Protein AF-A0A7J2LUV1-F1 (afdb_monomer)

Foldseek 3Di:
DAEEEEDDLLRLLVVLLCVVVPYHYAQHDPVNCVLPVPDPPPHVPVDDGQWYWYADPLNQGIKIDHNPVCVVVVVVSLVVQAVPKQKAKDDDPDPPDDDDDDDDDDDPVVVVVVVVPPVGIMMDIGHPDRNQQSSQVSSCVRANAARCLSVQCSVDDPSVVLRVVLSVCVVVPDDRVVSNVVSVVVVVVVDDDQQDKDWDWDADSNGDIDTPGIWGFHDQDPVVRDTDTKDFDQDFDADPPPRHTDDHGDID

Nearest PDB structures (foldseek):
  8wo8-assembly1_A-3  TM=7.458E-01  e=3.391E-17  Pyrococcus furiosus DSM 3638
  8rza-assembly1_A-2  TM=7.474E-01  e=6.221E-17  Pyrococcus furiosus
  8rzf-assembly1_A  TM=6.662E-01  e=8.078E-12  Sulfolobus acidocaldarius
  4v5z-assembly1_Ab  TM=4.655E-01  e=2.222E+00  Canis lupus familiaris

Structure (mmCIF, N/CA/C/O backbone):
data_AF-A0A7J2LUV1-F1
#
_entry.id   AF-A0A7J2LUV1-F1
#
loop_
_atom_site.group_PDB
_atom_site.id
_atom_site.type_symbol
_atom_site.label_atom_id
_atom_site.label_alt_id
_atom_site.label_comp_id
_atom_site.label_asym_id
_atom_site.label_entity_id
_atom_site.label_seq_id
_atom_site.pdbx_PDB_ins_code
_atom_site.Cartn_x
_atom_site.Cartn_y
_atom_site.Cartn_z
_atom_site.occupancy
_atom_site.B_iso_or_equiv
_atom_site.auth_seq_id
_atom_site.auth_comp_id
_atom_site.auth_asym_id
_atom_site.auth_atom_id
_atom_site.pdbx_PDB_model_num
ATOM 1 N N . MET A 1 1 ? -10.446 -14.368 20.030 1.00 81.75 1 MET A N 1
ATOM 2 C CA . MET A 1 1 ? -10.505 -13.165 19.174 1.00 81.75 1 MET A CA 1
ATOM 3 C C . MET A 1 1 ? -9.088 -12.912 18.704 1.00 81.75 1 MET A C 1
ATOM 5 O O . MET A 1 1 ? -8.199 -13.061 19.529 1.00 81.75 1 MET A O 1
ATOM 9 N N . VAL A 1 2 ? -8.861 -12.649 17.417 1.00 93.88 2 VAL A N 1
ATOM 10 C CA . VAL A 1 2 ? -7.494 -12.437 16.915 1.00 93.88 2 VAL A CA 1
ATOM 11 C C . VAL A 1 2 ? -7.084 -11.005 17.227 1.00 93.88 2 VAL A C 1
ATOM 13 O O . VAL A 1 2 ? -7.787 -10.072 16.832 1.00 93.88 2 VAL A O 1
ATOM 16 N N . SER A 1 3 ? -5.972 -10.832 17.936 1.00 95.06 3 SER A N 1
ATOM 17 C CA . SER A 1 3 ? -5.436 -9.522 18.285 1.00 95.06 3 SER A CA 1
ATOM 18 C C . SER A 1 3 ? -4.254 -9.149 17.388 1.00 95.06 3 SER A C 1
ATOM 20 O O . SER A 1 3 ? -3.358 -9.954 17.121 1.00 95.06 3 SER A O 1
ATOM 22 N N . VAL A 1 4 ? -4.265 -7.921 16.874 1.00 96.19 4 VAL A N 1
ATOM 23 C CA . VAL A 1 4 ? -3.294 -7.435 15.887 1.00 96.19 4 VAL A CA 1
ATOM 24 C C . VAL A 1 4 ? -2.705 -6.099 16.314 1.00 96.19 4 VAL A C 1
ATOM 26 O O . VAL A 1 4 ? -3.420 -5.177 16.707 1.00 96.19 4 VAL A O 1
ATOM 29 N N . ARG A 1 5 ? -1.390 -5.953 16.154 1.00 95.69 5 ARG A N 1
ATOM 30 C CA . ARG A 1 5 ? -0.715 -4.652 16.161 1.00 95.69 5 ARG A CA 1
ATOM 31 C C . ARG A 1 5 ? -0.318 -4.282 14.747 1.00 95.69 5 ARG A C 1
ATOM 33 O O . ARG A 1 5 ? 0.388 -5.032 14.081 1.00 95.69 5 ARG A O 1
ATOM 40 N N . ILE A 1 6 ? -0.700 -3.084 14.316 1.00 97.19 6 ILE A N 1
ATOM 41 C CA . ILE A 1 6 ? -0.471 -2.619 12.946 1.00 97.19 6 ILE A CA 1
ATOM 42 C C . ILE A 1 6 ? 0.395 -1.360 12.956 1.00 97.19 6 ILE A C 1
ATOM 44 O O . ILE A 1 6 ? 0.165 -0.423 13.732 1.00 97.19 6 ILE A O 1
ATOM 48 N N . ARG A 1 7 ? 1.397 -1.321 12.078 1.00 95.94 7 ARG A N 1
ATOM 49 C CA . ARG A 1 7 ? 2.242 -0.156 11.796 1.00 95.94 7 ARG A CA 1
ATOM 50 C C . ARG A 1 7 ? 2.468 -0.024 10.293 1.00 95.94 7 ARG A C 1
ATOM 52 O O . ARG A 1 7 ? 2.295 -0.982 9.550 1.00 95.94 7 ARG A O 1
ATOM 59 N N . GLY A 1 8 ? 2.863 1.172 9.865 1.00 95.75 8 GLY A N 1
ATOM 60 C CA . GLY A 1 8 ? 3.207 1.444 8.472 1.00 95.75 8 GLY A CA 1
ATOM 61 C C . GLY A 1 8 ? 2.146 2.210 7.687 1.00 95.75 8 GLY A C 1
ATOM 62 O O . GLY A 1 8 ? 1.134 2.665 8.236 1.00 95.75 8 GLY A O 1
ATOM 63 N N . ILE A 1 9 ? 2.405 2.387 6.395 1.00 97.12 9 ILE A N 1
ATOM 64 C CA . ILE A 1 9 ? 1.621 3.240 5.495 1.00 97.12 9 ILE A CA 1
ATOM 65 C C . ILE A 1 9 ? 0.206 2.699 5.271 1.00 97.12 9 ILE A C 1
ATOM 67 O O . ILE A 1 9 ? -0.720 3.486 5.117 1.00 97.12 9 ILE A O 1
ATOM 71 N N . TYR A 1 10 ? 0.022 1.378 5.351 1.00 98.19 10 TYR A N 1
ATOM 72 C CA . TYR A 1 10 ? -1.278 0.719 5.173 1.00 98.19 10 TYR A CA 1
ATOM 73 C C . TYR A 1 10 ? -2.129 0.671 6.453 1.00 98.19 10 TYR A C 1
ATOM 75 O O . TYR A 1 10 ? -3.264 0.191 6.438 1.00 98.19 10 TYR A O 1
ATOM 83 N N . SER A 1 11 ? -1.600 1.167 7.579 1.00 98.00 11 SER A N 1
ATOM 84 C CA . SER A 1 11 ? -2.170 0.949 8.915 1.00 98.00 11 SER A CA 1
ATOM 85 C C . SER A 1 11 ? -3.622 1.387 9.067 1.00 98.00 11 SER A C 1
ATOM 87 O O . SER A 1 11 ? -4.407 0.677 9.684 1.00 98.00 11 SER A O 1
ATOM 89 N N . THR A 1 12 ? -4.013 2.524 8.494 1.00 98.31 12 THR A N 1
ATOM 90 C CA . THR A 1 12 ? -5.382 3.050 8.642 1.00 98.31 12 THR A CA 1
ATOM 91 C C . THR A 1 12 ? -6.410 2.195 7.912 1.00 98.31 12 THR A C 1
ATOM 93 O O . THR A 1 12 ? -7.421 1.829 8.504 1.00 98.31 12 THR A O 1
ATOM 96 N N . ALA A 1 13 ? -6.131 1.817 6.662 1.00 98.50 13 ALA A N 1
ATOM 97 C CA . ALA A 1 13 ? -7.014 0.945 5.893 1.00 98.50 13 ALA A CA 1
ATOM 98 C C . ALA A 1 13 ? -7.122 -0.446 6.535 1.00 98.50 13 ALA A C 1
ATOM 100 O O . ALA A 1 13 ? -8.222 -0.965 6.708 1.00 98.50 13 ALA A O 1
ATOM 101 N N . LEU A 1 14 ? -5.991 -1.022 6.956 1.00 98.56 14 LEU A N 1
ATOM 102 C CA . LEU A 1 14 ? -5.964 -2.336 7.602 1.00 98.56 14 LEU A CA 1
ATOM 103 C C . LEU A 1 14 ? -6.660 -2.330 8.966 1.00 98.56 14 LEU A C 1
ATOM 105 O O . LEU A 1 14 ? -7.376 -3.275 9.276 1.00 98.56 14 LEU A O 1
ATOM 109 N N . THR A 1 15 ? -6.519 -1.256 9.750 1.00 98.50 15 THR A N 1
ATOM 110 C CA . THR A 1 15 ? -7.245 -1.108 11.022 1.00 98.50 15 THR A CA 1
ATOM 111 C C . THR A 1 15 ? -8.752 -1.150 10.787 1.00 98.50 15 THR A C 1
ATOM 113 O O . THR A 1 15 ? -9.447 -1.909 11.456 1.00 98.50 15 THR A O 1
ATOM 116 N N . LYS A 1 16 ? -9.253 -0.400 9.794 1.00 98.56 16 LYS A N 1
ATOM 117 C CA . LYS A 1 16 ? -10.677 -0.408 9.432 1.00 98.56 16 LYS A CA 1
ATOM 118 C C . LYS A 1 16 ? -11.151 -1.805 9.035 1.00 98.56 16 LYS A C 1
ATOM 120 O O . LYS A 1 16 ? -12.147 -2.278 9.569 1.00 98.56 16 LYS A O 1
ATOM 125 N N . ILE A 1 17 ? -10.408 -2.477 8.153 1.00 98.38 17 ILE A N 1
ATOM 126 C CA . ILE A 1 17 ? -10.721 -3.842 7.706 1.00 98.38 17 ILE A CA 1
ATOM 127 C C . ILE A 1 17 ? -10.807 -4.807 8.889 1.00 98.38 17 ILE A C 1
ATOM 129 O O . ILE A 1 17 ? -11.754 -5.581 8.983 1.00 98.38 17 ILE A O 1
ATOM 133 N N . PHE A 1 18 ? -9.813 -4.792 9.775 1.00 98.00 18 PHE A N 1
ATOM 134 C CA . PHE A 1 18 ? -9.734 -5.757 10.865 1.00 98.00 18 PHE A CA 1
ATOM 135 C C . PHE A 1 18 ? -10.787 -5.494 11.948 1.00 98.00 18 PHE A C 1
ATOM 137 O O . PHE A 1 18 ? -11.414 -6.450 12.406 1.00 98.00 18 PHE A O 1
ATOM 144 N N . LEU A 1 19 ? -11.080 -4.230 12.274 1.00 97.19 19 LEU A N 1
ATOM 145 C CA . LEU A 1 19 ? -12.197 -3.879 13.160 1.00 97.19 19 LEU A CA 1
ATOM 146 C C . LEU A 1 19 ? -13.542 -4.374 12.609 1.00 97.19 19 LEU A C 1
ATOM 148 O O . LEU A 1 19 ? -14.296 -5.022 13.331 1.00 97.19 19 LEU A O 1
ATOM 152 N N . ASP A 1 20 ? -13.806 -4.167 11.315 1.00 97.06 20 ASP A N 1
ATOM 153 C CA . ASP A 1 20 ? -15.046 -4.619 10.661 1.00 97.06 20 ASP A CA 1
ATOM 154 C C . ASP A 1 20 ? -15.201 -6.148 10.643 1.00 97.06 20 ASP A C 1
ATOM 156 O O . ASP A 1 20 ? -16.293 -6.672 10.420 1.00 97.06 20 ASP A O 1
ATOM 160 N N . ARG A 1 21 ? -14.104 -6.880 10.864 1.00 96.69 21 ARG A N 1
ATOM 161 C CA . ARG A 1 21 ? -14.069 -8.346 10.937 1.00 96.69 21 ARG A CA 1
ATOM 162 C C . ARG A 1 21 ? -13.901 -8.870 12.366 1.00 96.69 21 ARG A C 1
ATOM 164 O O . ARG A 1 21 ? -13.680 -10.065 12.537 1.00 96.69 21 ARG A O 1
ATOM 171 N N . GLY A 1 22 ? -14.025 -8.006 13.376 1.00 95.56 22 GLY A N 1
ATOM 172 C CA . GLY A 1 22 ? -14.022 -8.389 14.791 1.00 95.56 22 GLY A CA 1
ATOM 173 C C . GLY A 1 22 ? -12.645 -8.728 15.367 1.00 95.56 22 GLY A C 1
ATOM 174 O O . GLY A 1 22 ? -12.564 -9.482 16.336 1.00 95.56 22 GLY A O 1
ATOM 175 N N . PHE A 1 23 ? -11.566 -8.217 14.774 1.00 96.50 23 PHE A N 1
ATOM 176 C CA . PHE A 1 23 ? -10.225 -8.316 15.349 1.00 96.50 23 PHE A CA 1
ATOM 177 C C . PHE A 1 23 ? -10.049 -7.264 16.446 1.00 96.50 23 PHE A C 1
ATOM 179 O O . PHE A 1 23 ? -10.577 -6.155 16.355 1.00 96.50 23 PHE A O 1
ATOM 186 N N . GLU A 1 24 ? -9.240 -7.591 17.449 1.00 95.50 24 GLU A N 1
ATOM 187 C CA . GLU A 1 24 ? -8.844 -6.641 18.485 1.00 95.50 24 GLU A CA 1
ATOM 188 C C . GLU A 1 24 ? -7.589 -5.877 18.045 1.00 95.50 24 GLU A C 1
ATOM 190 O O . GLU A 1 24 ? -6.585 -6.478 17.658 1.00 95.50 24 GLU A O 1
ATOM 195 N N . ILE A 1 25 ? -7.624 -4.545 18.109 1.00 95.00 25 ILE A N 1
ATOM 196 C CA . ILE A 1 25 ? -6.469 -3.706 17.778 1.00 95.00 25 ILE A CA 1
ATOM 197 C C . ILE A 1 25 ? -5.679 -3.422 19.052 1.00 95.00 25 ILE A C 1
ATOM 199 O O . ILE A 1 25 ? -6.134 -2.694 19.932 1.00 95.00 25 ILE A O 1
ATOM 203 N N . ILE A 1 26 ? -4.469 -3.969 19.129 1.00 92.69 26 ILE A N 1
ATOM 204 C CA . ILE A 1 26 ? -3.572 -3.822 20.275 1.00 92.69 26 ILE A CA 1
ATOM 205 C C . ILE A 1 26 ? -2.500 -2.782 19.969 1.00 92.69 26 ILE A C 1
ATOM 207 O O . ILE A 1 26 ? -1.950 -2.716 18.864 1.00 92.69 26 ILE A O 1
ATOM 211 N N . GLN A 1 27 ? -2.190 -1.963 20.977 1.00 91.06 27 GLN A N 1
ATOM 212 C CA . GLN A 1 27 ? -1.175 -0.911 20.901 1.00 91.06 27 GLN A CA 1
ATOM 213 C C . GLN A 1 27 ? -1.357 -0.004 19.655 1.00 91.06 27 GLN A C 1
ATOM 215 O O . GLN A 1 27 ? -0.403 0.177 18.881 1.00 91.06 27 GLN A O 1
ATOM 220 N N . PRO A 1 28 ? -2.559 0.558 19.392 1.00 93.56 28 PRO A N 1
ATOM 221 C CA . PRO A 1 28 ? -2.758 1.490 18.279 1.00 93.56 28 PRO A CA 1
ATOM 222 C C . PRO A 1 28 ? -1.820 2.701 18.409 1.00 93.56 28 PRO A C 1
ATOM 224 O O . PRO A 1 28 ? -1.498 3.136 19.511 1.00 93.56 28 PRO A O 1
ATOM 227 N N . SER A 1 29 ? -1.333 3.240 17.286 1.00 93.06 29 SER A N 1
ATOM 228 C CA . SER A 1 29 ? -0.591 4.509 17.323 1.00 93.06 29 SER A CA 1
ATOM 229 C C . SER A 1 29 ? -1.535 5.662 17.663 1.00 93.06 29 SER A C 1
ATOM 231 O O . SER A 1 29 ? -2.738 5.545 17.463 1.00 93.06 29 SER A O 1
ATOM 233 N N . GLU A 1 30 ? -1.003 6.794 18.122 1.00 92.25 30 GLU A N 1
ATOM 234 C CA . GLU A 1 30 ? -1.784 8.009 18.403 1.00 92.25 30 GLU A CA 1
ATOM 235 C C . GLU A 1 30 ? -2.717 8.396 17.247 1.00 92.25 30 GLU A C 1
ATOM 237 O O . GLU A 1 30 ? -3.924 8.478 17.435 1.00 92.25 30 GLU A O 1
ATOM 242 N N . ILE A 1 31 ? -2.189 8.444 16.022 1.00 93.50 31 ILE A N 1
ATOM 243 C CA . ILE A 1 31 ? -2.973 8.720 14.809 1.00 93.50 31 ILE A CA 1
ATOM 244 C C . ILE A 1 31 ? -4.133 7.725 14.625 1.00 93.50 31 ILE A C 1
ATOM 246 O O . ILE A 1 31 ? -5.212 8.093 14.166 1.00 93.50 31 ILE A O 1
ATOM 250 N N . ILE A 1 32 ? -3.920 6.442 14.934 1.00 95.69 32 ILE A N 1
ATOM 251 C CA . ILE A 1 32 ? -4.974 5.424 14.835 1.00 95.69 32 ILE A CA 1
ATOM 252 C C . ILE A 1 32 ? -5.983 5.580 15.979 1.00 95.69 32 ILE A C 1
ATOM 254 O O . ILE A 1 32 ? -7.176 5.411 15.746 1.00 95.69 32 ILE A O 1
ATOM 258 N N . ARG A 1 33 ? -5.541 5.956 17.183 1.00 93.56 33 ARG A N 1
ATOM 259 C CA . ARG A 1 33 ? -6.433 6.260 18.312 1.00 93.56 33 ARG A CA 1
ATOM 260 C C . ARG A 1 33 ? -7.389 7.393 17.985 1.00 93.56 33 ARG A C 1
ATOM 262 O O . ARG A 1 33 ? -8.595 7.191 18.072 1.00 93.56 33 ARG A O 1
ATOM 269 N N . GLU A 1 34 ? -6.858 8.510 17.502 1.00 93.00 34 GLU A N 1
ATOM 270 C CA . GLU A 1 34 ? -7.648 9.670 17.080 1.00 93.00 34 GLU A CA 1
ATOM 271 C C . GLU A 1 34 ? -8.672 9.306 15.998 1.00 93.00 34 GLU A C 1
ATOM 273 O O . GLU A 1 34 ? -9.849 9.635 16.110 1.00 93.00 34 GLU A O 1
ATOM 278 N N . ARG A 1 35 ? -8.241 8.584 14.955 1.00 94.94 35 ARG A N 1
ATOM 279 C CA . ARG A 1 35 ? -9.092 8.246 13.800 1.00 94.94 35 ARG A CA 1
ATOM 280 C C . ARG A 1 35 ? -10.243 7.303 14.126 1.00 94.94 35 ARG A C 1
ATOM 282 O O . ARG A 1 35 ? -11.275 7.373 13.468 1.00 94.94 35 ARG A O 1
ATOM 289 N N . PHE A 1 36 ? -10.048 6.396 15.078 1.00 95.44 36 PHE A N 1
ATOM 290 C CA . PHE A 1 36 ? -11.019 5.347 15.401 1.00 95.44 36 PHE A CA 1
ATOM 291 C C . PHE A 1 36 ? -11.663 5.522 16.782 1.00 95.44 36 PHE A C 1
ATOM 293 O O . PHE A 1 36 ? -12.448 4.671 17.190 1.00 95.44 36 PHE A O 1
ATOM 300 N N . GLY A 1 37 ? -11.360 6.614 17.493 1.00 91.88 37 GLY A N 1
ATOM 301 C CA . GLY A 1 37 ? -11.960 6.927 18.790 1.00 91.88 37 GLY A CA 1
ATOM 302 C C . GLY A 1 37 ? -11.607 5.926 19.890 1.00 91.88 37 GLY A C 1
ATOM 303 O O . GLY A 1 37 ? -12.429 5.672 20.768 1.00 91.88 37 GLY A O 1
ATOM 304 N N . PHE A 1 38 ? -10.413 5.329 19.844 1.00 87.62 38 PHE A N 1
ATOM 305 C CA . PHE A 1 38 ? -9.949 4.482 20.943 1.00 87.62 38 PHE A CA 1
ATOM 306 C C . PHE A 1 38 ? -9.749 5.346 22.192 1.00 87.62 38 PHE A C 1
ATOM 308 O O . PHE A 1 38 ? -9.089 6.382 22.122 1.00 87.62 38 PHE A O 1
ATOM 315 N N . ALA A 1 39 ? -10.306 4.916 23.325 1.00 78.69 39 ALA A N 1
ATOM 316 C CA . ALA A 1 39 ? -10.153 5.624 24.589 1.00 78.69 39 ALA A CA 1
ATOM 317 C C . ALA A 1 39 ? -8.671 5.727 24.996 1.00 78.69 39 ALA A C 1
ATOM 319 O O . ALA A 1 39 ? -7.883 4.812 24.740 1.00 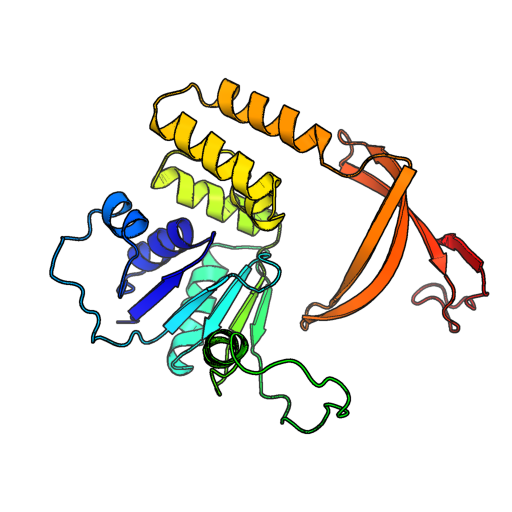78.69 39 ALA A O 1
ATOM 320 N N . ASP A 1 40 ? -8.310 6.807 25.696 1.00 65.94 40 ASP A N 1
ATOM 321 C CA . ASP A 1 40 ? -7.030 6.959 26.409 1.00 65.94 40 ASP A CA 1
ATOM 322 C C . ASP A 1 40 ? -6.979 6.063 27.666 1.00 65.94 40 ASP A C 1
ATOM 324 O O . ASP A 1 40 ? -6.511 6.449 28.737 1.00 65.94 40 ASP A O 1
ATOM 328 N N . GLU A 1 41 ? -7.486 4.837 27.556 1.00 58.34 41 GLU A N 1
ATOM 329 C CA . GLU A 1 41 ? -7.205 3.800 28.534 1.00 58.34 41 GLU A CA 1
ATOM 330 C C . GLU A 1 41 ? -5.707 3.526 28.441 1.00 58.34 41 GLU A C 1
ATOM 332 O O . GLU A 1 41 ? -5.207 3.179 27.366 1.00 58.34 41 GLU A O 1
ATOM 337 N N . GLY A 1 42 ? -4.995 3.787 29.546 1.00 58.41 42 GLY A N 1
ATOM 338 C CA . GLY A 1 42 ? -3.540 3.697 29.647 1.00 58.41 42 GLY A CA 1
ATOM 339 C C . GLY A 1 42 ? -3.009 2.535 28.821 1.00 58.41 42 GLY A C 1
ATOM 340 O O . GLY A 1 42 ? -3.534 1.424 28.908 1.00 58.41 42 GLY A O 1
ATOM 341 N N . ILE A 1 43 ? -2.045 2.840 27.950 1.00 57.41 43 ILE A N 1
ATOM 342 C CA . ILE A 1 43 ? -1.578 1.945 26.894 1.00 57.41 43 ILE A CA 1
ATOM 343 C C . ILE A 1 43 ? -1.430 0.544 27.489 1.00 57.41 43 ILE A C 1
ATOM 345 O O . ILE A 1 43 ? -0.673 0.361 28.441 1.00 57.41 43 ILE A O 1
ATOM 349 N N . LYS A 1 44 ? -2.148 -0.446 26.939 1.00 62.38 44 LYS A N 1
ATOM 350 C CA . LYS A 1 44 ? -1.929 -1.874 27.229 1.00 62.38 44 LYS A CA 1
ATOM 351 C C . LYS A 1 44 ? -0.574 -2.303 26.643 1.00 62.38 44 LYS A C 1
ATOM 353 O O . LYS A 1 44 ? -0.490 -3.167 25.776 1.00 62.38 44 LYS A O 1
ATOM 358 N N . GLU A 1 45 ? 0.487 -1.610 27.036 1.00 65.06 45 GLU A N 1
ATOM 359 C CA . GLU A 1 45 ? 1.846 -1.723 26.515 1.00 65.06 45 GLU A CA 1
ATOM 360 C C . GLU A 1 45 ? 2.436 -3.095 26.852 1.00 65.06 45 GLU A C 1
ATOM 362 O O . GLU A 1 45 ? 3.239 -3.621 26.090 1.00 65.06 45 GLU A O 1
ATOM 367 N N . GLU A 1 46 ? 1.937 -3.714 27.919 1.00 72.31 46 GLU A N 1
ATOM 368 C CA . GLU A 1 46 ? 2.313 -5.051 28.374 1.00 72.31 46 GLU A CA 1
ATOM 369 C C . GLU A 1 46 ? 1.577 -6.189 27.645 1.00 72.31 46 GLU A C 1
ATOM 371 O O . GLU A 1 46 ? 1.993 -7.340 27.744 1.00 72.31 46 GLU A O 1
ATOM 376 N N . VAL A 1 47 ? 0.494 -5.910 26.904 1.00 83.38 47 VAL A N 1
ATOM 377 C CA . VAL A 1 47 ? -0.264 -6.961 26.205 1.00 83.38 47 VAL A CA 1
ATOM 378 C C . VAL A 1 47 ? 0.388 -7.264 24.860 1.00 83.38 47 VAL A C 1
ATOM 380 O O . VAL A 1 47 ? 0.415 -6.418 23.961 1.00 83.38 47 VAL A O 1
ATOM 383 N N . GLU A 1 48 ? 0.878 -8.492 24.701 1.00 87.62 48 GLU A N 1
ATOM 384 C CA . GLU A 1 48 ? 1.390 -8.975 23.420 1.00 87.62 48 GLU A CA 1
ATOM 385 C C . GLU A 1 48 ? 0.237 -9.343 22.464 1.00 87.62 48 GLU A C 1
ATOM 387 O O . GLU A 1 48 ? -0.654 -10.115 22.834 1.00 87.62 48 GLU A O 1
ATOM 392 N N . PRO A 1 49 ? 0.212 -8.796 21.232 1.00 91.62 49 PRO A N 1
ATOM 393 C CA . PRO A 1 49 ? -0.754 -9.193 20.214 1.00 91.62 49 PRO A CA 1
ATOM 394 C C . PRO A 1 49 ? -0.442 -10.590 19.665 1.00 91.62 49 PRO A C 1
ATOM 396 O O . PRO A 1 49 ? 0.711 -11.015 19.634 1.00 91.62 49 PRO A O 1
ATOM 399 N N . ASN A 1 50 ? -1.450 -11.268 19.115 1.00 93.50 50 ASN A N 1
ATOM 400 C CA . ASN A 1 50 ? -1.228 -12.520 18.392 1.00 93.50 50 ASN A CA 1
ATOM 401 C C . ASN A 1 50 ? -0.397 -12.303 17.122 1.00 93.50 50 ASN A C 1
ATOM 403 O O . ASN A 1 50 ? 0.406 -13.157 16.748 1.00 93.50 50 ASN A O 1
ATOM 407 N N . LEU A 1 51 ? -0.618 -11.172 16.446 1.00 95.00 51 LEU A N 1
ATOM 408 C CA . LEU A 1 51 ? -0.033 -10.869 15.147 1.00 95.00 51 LEU A CA 1
ATOM 409 C C . LEU A 1 51 ? 0.491 -9.431 15.072 1.00 95.00 51 LEU A C 1
ATOM 411 O O . LEU A 1 51 ? -0.142 -8.472 15.518 1.00 95.00 51 LEU A O 1
ATOM 415 N N . TYR A 1 52 ? 1.630 -9.277 14.411 1.00 95.62 52 TYR A N 1
ATOM 416 C CA . TYR A 1 52 ? 2.282 -8.016 14.098 1.00 95.62 52 TYR A CA 1
ATOM 417 C C . TYR A 1 52 ? 2.237 -7.790 12.592 1.00 95.62 52 TYR A C 1
ATOM 419 O O . TYR A 1 52 ? 2.698 -8.621 11.811 1.00 95.62 52 TYR A O 1
ATOM 427 N N . VAL A 1 53 ? 1.716 -6.637 12.185 1.00 97.00 53 VAL A N 1
ATOM 428 C CA . VAL A 1 53 ? 1.599 -6.229 10.786 1.00 97.00 53 VAL A CA 1
ATOM 429 C C . VAL A 1 53 ? 2.418 -4.965 10.561 1.00 97.00 53 VAL A C 1
ATOM 431 O O . VAL A 1 53 ? 2.205 -3.950 11.230 1.00 97.00 53 VAL A O 1
ATOM 434 N N . HIS A 1 54 ? 3.349 -5.018 9.614 1.00 96.12 54 HIS A N 1
ATOM 435 C CA . HIS A 1 54 ? 4.205 -3.890 9.250 1.00 96.12 54 HIS A CA 1
ATOM 436 C C . HIS A 1 54 ? 4.430 -3.820 7.741 1.00 96.12 54 HIS A C 1
ATOM 438 O O . HIS A 1 54 ? 4.193 -4.792 7.029 1.00 96.12 54 HIS A O 1
ATOM 444 N N . ASP A 1 55 ? 4.884 -2.671 7.241 1.00 94.94 55 ASP A N 1
ATOM 445 C CA . ASP A 1 55 ? 5.224 -2.526 5.825 1.00 94.94 55 ASP A CA 1
ATOM 446 C C . ASP A 1 55 ? 6.372 -3.466 5.441 1.00 94.94 55 ASP A C 1
ATOM 448 O O . ASP A 1 55 ? 7.356 -3.601 6.172 1.00 94.94 55 ASP A O 1
ATOM 452 N N . ARG A 1 56 ? 6.299 -4.039 4.239 1.00 93.25 56 ARG A N 1
ATOM 453 C CA . ARG A 1 56 ? 7.470 -4.655 3.603 1.00 93.25 56 ARG A CA 1
ATOM 454 C C . ARG A 1 56 ? 8.580 -3.620 3.414 1.00 93.25 56 ARG A C 1
ATOM 456 O O . ARG A 1 56 ? 8.312 -2.428 3.264 1.00 93.25 56 ARG A O 1
ATOM 463 N N . MET A 1 57 ? 9.826 -4.083 3.303 1.00 88.94 57 MET A N 1
ATOM 464 C CA . MET A 1 57 ? 10.984 -3.207 3.055 1.00 88.94 57 MET A CA 1
ATOM 465 C C . MET A 1 57 ? 10.834 -2.353 1.783 1.00 88.94 57 MET A C 1
ATOM 467 O O . MET A 1 57 ? 11.213 -1.183 1.772 1.00 88.94 57 MET A O 1
ATOM 471 N N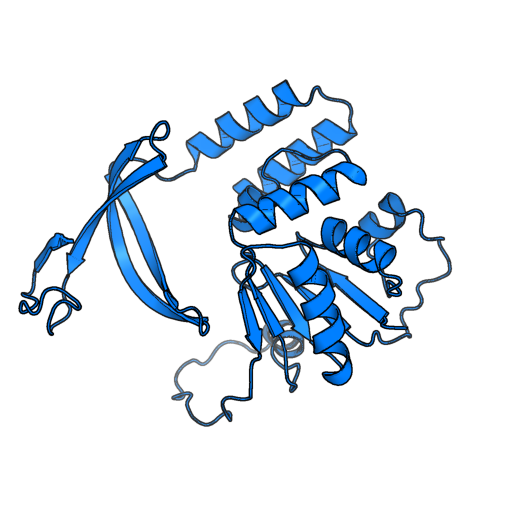 . ASP A 1 58 ? 10.237 -2.922 0.732 1.00 89.88 58 ASP A N 1
ATOM 472 C CA . ASP A 1 58 ? 9.939 -2.245 -0.539 1.00 89.88 58 ASP A CA 1
ATOM 473 C C . ASP A 1 58 ? 8.678 -1.359 -0.490 1.00 89.88 58 ASP A C 1
ATOM 475 O O . ASP A 1 58 ? 8.376 -0.652 -1.455 1.00 89.88 58 ASP A O 1
ATOM 479 N N . ARG A 1 59 ? 7.938 -1.389 0.630 1.00 95.31 59 ARG A N 1
ATOM 480 C CA . ARG A 1 59 ? 6.657 -0.701 0.867 1.00 95.31 59 ARG A CA 1
ATOM 481 C C . ARG A 1 59 ? 5.549 -1.084 -0.117 1.00 95.31 59 ARG A C 1
ATOM 483 O O . ARG A 1 59 ? 4.500 -0.439 -0.144 1.00 95.31 59 ARG A O 1
ATOM 490 N N . GLN A 1 60 ? 5.735 -2.140 -0.908 1.00 95.81 60 GLN A N 1
ATOM 491 C CA . GLN A 1 60 ? 4.754 -2.622 -1.885 1.00 95.81 60 GLN A CA 1
ATOM 492 C C . GLN A 1 60 ? 3.707 -3.550 -1.257 1.00 95.81 60 GLN A C 1
ATOM 494 O O . GLN A 1 60 ? 2.924 -4.168 -1.968 1.00 95.81 60 GLN A O 1
ATOM 499 N N . GLY A 1 61 ? 3.664 -3.639 0.069 1.00 96.81 61 GLY A N 1
ATOM 500 C CA . GLY A 1 61 ? 2.671 -4.392 0.819 1.00 96.81 61 GLY A CA 1
ATOM 501 C C . GLY A 1 61 ? 3.074 -4.512 2.282 1.00 96.81 61 GLY A C 1
ATOM 502 O O . GLY A 1 61 ? 3.777 -3.640 2.798 1.00 96.81 61 GLY A O 1
ATOM 503 N N . ILE A 1 62 ? 2.670 -5.599 2.931 1.00 97.56 62 ILE A N 1
ATOM 504 C CA . ILE A 1 62 ? 2.892 -5.846 4.359 1.00 97.56 62 ILE A CA 1
ATOM 505 C C . ILE A 1 62 ? 3.554 -7.196 4.625 1.00 97.56 62 ILE A C 1
ATOM 507 O O . ILE A 1 62 ? 3.446 -8.129 3.831 1.00 97.56 62 ILE A O 1
ATOM 511 N N . MET A 1 63 ? 4.219 -7.284 5.768 1.00 95.56 63 MET A N 1
ATOM 512 C CA . MET A 1 63 ? 4.648 -8.525 6.391 1.00 95.56 63 MET A CA 1
ATOM 513 C C . MET A 1 63 ? 3.814 -8.745 7.656 1.00 95.56 63 MET A C 1
ATOM 515 O O . MET A 1 63 ? 3.593 -7.820 8.446 1.00 95.56 63 MET A O 1
ATOM 519 N N . VAL A 1 64 ? 3.343 -9.977 7.825 1.00 95.94 64 VAL A N 1
ATOM 520 C CA . VAL A 1 64 ? 2.581 -10.446 8.983 1.00 95.94 64 VAL A CA 1
ATOM 521 C C . VAL A 1 64 ? 3.412 -11.496 9.707 1.00 95.94 64 VAL A C 1
ATOM 523 O O . VAL A 1 64 ? 3.779 -12.503 9.104 1.00 95.94 64 VAL A O 1
ATOM 526 N N . ALA A 1 65 ? 3.697 -11.267 10.983 1.00 93.25 65 ALA A N 1
ATOM 527 C CA . ALA A 1 65 ? 4.473 -12.169 11.828 1.00 93.25 65 ALA A CA 1
ATOM 528 C C . ALA A 1 65 ? 3.779 -12.373 13.184 1.00 93.25 65 ALA A C 1
ATOM 530 O O . ALA A 1 65 ? 2.988 -11.528 13.596 1.00 93.25 65 ALA A O 1
ATOM 531 N N . GLY A 1 66 ? 4.072 -13.465 13.886 1.00 90.75 66 GLY A N 1
ATOM 532 C CA . GLY A 1 66 ? 3.483 -13.779 15.190 1.00 90.75 66 GLY A CA 1
ATOM 533 C C . GLY A 1 66 ? 3.073 -15.243 15.278 1.00 90.75 66 GLY A C 1
ATOM 534 O O . GLY A 1 66 ? 3.762 -16.116 14.752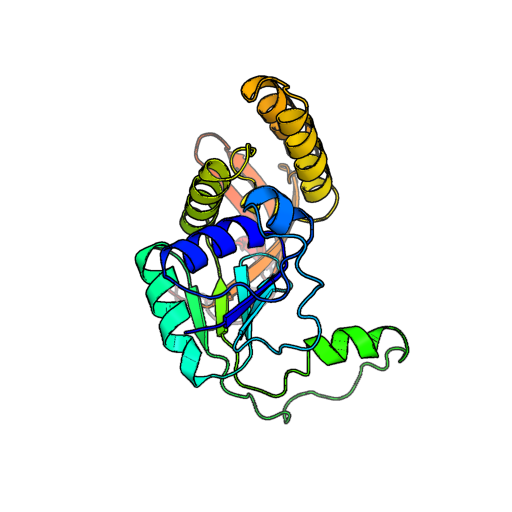 1.00 90.75 66 GLY A O 1
ATOM 535 N N . ASP A 1 67 ? 1.954 -15.507 15.943 1.00 90.38 67 ASP A N 1
ATOM 536 C CA . ASP A 1 67 ? 1.435 -16.860 16.094 1.00 90.38 67 ASP A CA 1
ATOM 537 C C . ASP A 1 67 ? 0.794 -17.354 14.783 1.00 90.38 67 ASP A C 1
ATOM 539 O O . ASP A 1 67 ? -0.260 -16.880 14.342 1.00 90.38 67 ASP A O 1
ATOM 543 N N . GLY A 1 68 ? 1.466 -18.322 14.151 1.00 88.50 68 GLY A N 1
ATOM 544 C CA . GLY A 1 68 ? 1.125 -18.852 12.834 1.00 88.50 68 GLY A CA 1
ATOM 545 C C . GLY A 1 68 ? -0.243 -19.530 12.751 1.00 88.50 68 GLY A C 1
ATOM 546 O O . GLY A 1 68 ? -0.759 -19.707 11.645 1.00 88.50 68 GLY A O 1
ATOM 547 N N . ILE A 1 69 ? -0.877 -19.857 13.885 1.00 90.75 69 ILE A N 1
ATOM 548 C CA . ILE A 1 69 ? -2.243 -20.398 13.880 1.00 90.75 69 ILE A CA 1
ATOM 549 C C . ILE A 1 69 ? -3.262 -19.390 13.332 1.00 90.75 69 ILE A C 1
ATOM 551 O O . ILE A 1 69 ? -4.259 -19.815 12.759 1.00 90.75 69 ILE A O 1
ATOM 555 N N . TYR A 1 70 ? -2.987 -18.080 13.442 1.00 93.25 70 TYR A N 1
ATOM 556 C CA . TYR A 1 70 ? -3.902 -17.001 13.034 1.00 93.25 70 TYR A CA 1
ATOM 557 C C . TYR A 1 70 ? -3.663 -16.465 11.612 1.00 93.25 70 TYR A C 1
ATOM 559 O O . TYR A 1 70 ? -4.282 -15.496 11.156 1.00 93.25 70 TYR A O 1
ATOM 567 N N . TYR A 1 71 ? -2.706 -17.052 10.897 1.00 93.06 71 TYR A N 1
ATOM 568 C CA . TYR A 1 71 ? -2.312 -16.628 9.556 1.00 93.06 71 TYR A CA 1
ATOM 569 C C . TYR A 1 71 ? -3.416 -16.817 8.523 1.00 93.06 71 TYR A C 1
ATOM 571 O O . TYR A 1 71 ? -3.580 -15.995 7.618 1.00 93.06 71 TYR A O 1
ATOM 579 N N . GLU A 1 72 ? -4.200 -17.880 8.666 1.00 94.06 72 GLU A N 1
ATOM 580 C CA . GLU A 1 72 ? -5.258 -18.190 7.717 1.00 94.06 72 GLU A CA 1
ATOM 581 C C . GLU A 1 72 ? -6.442 -17.216 7.841 1.00 94.06 72 GLU A C 1
ATOM 583 O O . GLU A 1 72 ? -7.065 -16.875 6.837 1.00 94.06 72 GLU A O 1
ATOM 588 N N . GLU A 1 73 ? -6.721 -16.697 9.037 1.00 95.12 73 GLU A N 1
ATOM 589 C CA . GLU A 1 73 ? -7.746 -15.684 9.285 1.00 95.12 73 GLU A CA 1
ATOM 590 C C . GLU A 1 73 ? -7.433 -14.381 8.545 1.00 95.12 73 GLU A C 1
ATOM 592 O O . GLU A 1 73 ? -8.294 -13.863 7.828 1.00 95.12 73 GLU A O 1
ATOM 597 N N . ILE A 1 74 ? -6.199 -13.869 8.650 1.00 95.19 74 ILE A N 1
ATOM 598 C CA . ILE A 1 74 ? -5.798 -12.655 7.921 1.00 95.19 74 ILE A CA 1
ATOM 599 C C . ILE A 1 74 ? -5.828 -12.889 6.410 1.00 95.19 74 ILE A C 1
ATOM 601 O O . ILE A 1 74 ? -6.342 -12.042 5.675 1.00 95.19 74 ILE A O 1
ATOM 605 N N . ILE A 1 75 ? -5.321 -14.033 5.936 1.00 95.62 75 ILE A N 1
ATOM 606 C CA . ILE A 1 75 ? -5.346 -14.368 4.506 1.00 95.62 75 ILE A CA 1
ATOM 607 C C . ILE A 1 75 ? -6.788 -14.371 3.988 1.00 95.62 75 ILE A C 1
ATOM 609 O O . ILE A 1 75 ? -7.067 -13.735 2.971 1.00 95.62 75 ILE A O 1
ATOM 613 N N . LYS A 1 76 ? -7.718 -15.033 4.686 1.00 96.62 76 LYS A N 1
ATOM 614 C CA . LYS A 1 76 ? -9.140 -15.077 4.309 1.00 96.62 76 LYS A CA 1
ATOM 615 C C . LYS A 1 76 ? -9.765 -13.687 4.269 1.00 96.62 76 LYS A C 1
ATOM 617 O O . LYS A 1 76 ? -10.457 -13.356 3.306 1.00 96.62 76 LYS A O 1
ATOM 622 N N . VAL A 1 77 ? -9.509 -12.861 5.286 1.00 97.50 77 VAL A N 1
ATOM 623 C CA . VAL A 1 77 ? -10.028 -11.488 5.342 1.00 97.50 77 VAL A CA 1
ATOM 624 C C . VAL A 1 77 ? -9.527 -10.672 4.156 1.00 97.50 77 VAL A C 1
ATOM 626 O O . VAL A 1 77 ? -10.342 -10.114 3.422 1.00 97.50 77 VAL A O 1
ATOM 629 N N . LEU A 1 78 ? -8.216 -10.637 3.925 1.00 97.75 78 LEU A N 1
ATOM 630 C CA . LEU A 1 78 ? -7.637 -9.807 2.872 1.00 97.75 78 LEU A CA 1
ATOM 631 C C . LEU A 1 78 ? -7.998 -10.315 1.472 1.00 97.75 78 LEU A C 1
ATOM 633 O O . LEU A 1 78 ? -8.350 -9.502 0.625 1.00 97.75 78 LEU A O 1
ATOM 637 N N . ARG A 1 79 ? -8.028 -11.634 1.235 1.00 97.12 79 ARG A N 1
ATOM 638 C CA . ARG A 1 79 ? -8.491 -12.210 -0.045 1.00 97.12 79 ARG A CA 1
ATOM 639 C C . ARG A 1 79 ? -9.941 -11.873 -0.371 1.00 97.12 79 ARG A C 1
ATOM 641 O O . ARG A 1 79 ? -10.283 -11.765 -1.537 1.00 97.12 79 ARG A O 1
ATOM 648 N N . SER A 1 80 ? -10.794 -11.705 0.641 1.00 97.44 80 SER 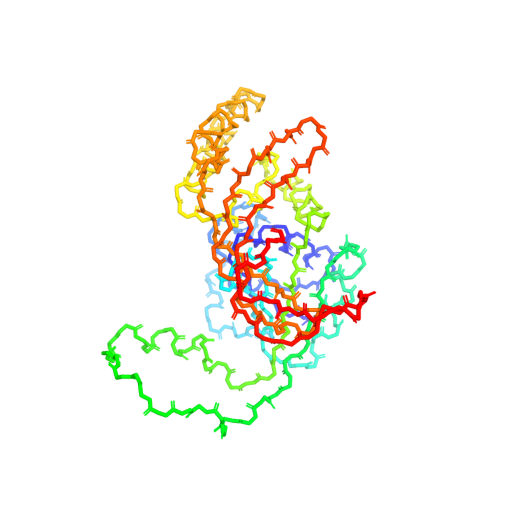A N 1
ATOM 649 C CA . SER A 1 80 ? -12.195 -11.320 0.420 1.00 97.44 80 SER A CA 1
ATOM 650 C C . SER A 1 80 ? -12.382 -9.852 0.011 1.00 97.44 80 SER A C 1
ATOM 652 O O . SER A 1 80 ? -13.507 -9.441 -0.258 1.00 97.44 80 SER A O 1
ATOM 654 N N . ILE A 1 81 ? -11.314 -9.047 0.035 1.00 97.44 81 ILE A N 1
ATOM 655 C CA . ILE A 1 81 ? -11.356 -7.593 -0.185 1.00 97.44 81 ILE A CA 1
ATOM 656 C C . ILE A 1 81 ? -10.409 -7.164 -1.314 1.00 97.44 81 ILE A C 1
ATOM 658 O O . ILE A 1 81 ? -10.678 -6.167 -1.980 1.00 97.44 81 ILE A O 1
ATOM 662 N N . LEU A 1 82 ? -9.290 -7.870 -1.489 1.00 97.88 82 LEU A N 1
ATOM 663 C CA . LEU A 1 82 ? -8.179 -7.487 -2.352 1.00 97.88 82 LEU A CA 1
ATOM 664 C C . LEU A 1 82 ? -7.981 -8.527 -3.460 1.00 97.88 82 LEU A C 1
ATOM 666 O O . LEU A 1 82 ? -7.399 -9.587 -3.227 1.00 97.88 82 LEU A O 1
ATOM 670 N N . ASP A 1 83 ? -8.446 -8.195 -4.663 1.00 95.94 83 ASP A N 1
ATOM 671 C CA . ASP A 1 83 ? -8.520 -9.131 -5.793 1.00 95.94 83 ASP A CA 1
ATOM 672 C C . ASP A 1 83 ? -7.149 -9.555 -6.340 1.00 95.94 83 ASP A C 1
ATOM 674 O O . ASP A 1 83 ? -6.965 -10.700 -6.749 1.00 95.94 83 ASP A O 1
ATOM 678 N N . ASP A 1 84 ? -6.179 -8.635 -6.361 1.00 96.81 84 ASP A N 1
ATOM 679 C CA . ASP A 1 84 ? -4.853 -8.843 -6.958 1.00 96.81 84 ASP A CA 1
ATOM 680 C C . ASP A 1 84 ? -3.729 -9.011 -5.922 1.00 96.81 84 ASP A C 1
ATOM 682 O O . ASP A 1 84 ? -2.558 -9.064 -6.293 1.00 96.81 84 ASP A O 1
ATOM 686 N N . ALA A 1 85 ? -4.049 -9.115 -4.627 1.00 97.19 85 ALA A N 1
ATOM 687 C CA . ALA A 1 85 ? -3.038 -9.279 -3.586 1.00 97.19 85 ALA A CA 1
ATOM 688 C C . ALA A 1 85 ? -2.302 -10.628 -3.702 1.00 97.19 85 ALA A C 1
ATOM 690 O O . ALA A 1 85 ? -2.911 -11.689 -3.863 1.00 97.19 85 ALA A O 1
ATOM 691 N N . ILE A 1 86 ? -0.973 -10.603 -3.562 1.00 95.44 86 ILE A N 1
ATOM 692 C CA . ILE A 1 86 ? -0.120 -11.796 -3.667 1.00 95.44 86 ILE A CA 1
ATOM 693 C C . ILE A 1 86 ? 0.339 -12.212 -2.273 1.00 95.44 86 ILE A C 1
ATOM 695 O O . ILE A 1 86 ? 1.062 -11.472 -1.609 1.00 95.44 86 ILE A O 1
ATOM 699 N N . PHE A 1 87 ? -0.027 -13.424 -1.861 1.00 94.50 87 PHE A N 1
ATOM 700 C CA . PHE A 1 87 ? 0.273 -13.980 -0.541 1.00 94.50 87 PHE A CA 1
ATOM 701 C C . PHE A 1 87 ? 1.386 -15.024 -0.643 1.00 94.50 87 PHE A C 1
ATOM 703 O O . PHE A 1 87 ? 1.253 -16.007 -1.374 1.00 94.50 87 PHE A O 1
ATOM 710 N N . ARG A 1 88 ? 2.465 -14.837 0.115 1.00 90.69 88 ARG A N 1
ATOM 711 C CA . ARG A 1 88 ? 3.619 -15.738 0.188 1.00 90.69 88 ARG A CA 1
ATOM 712 C C . ARG A 1 88 ? 3.847 -16.152 1.634 1.00 90.69 88 ARG A C 1
ATOM 714 O O . ARG A 1 88 ? 4.049 -15.300 2.490 1.00 90.69 88 ARG A O 1
ATOM 721 N N . ARG A 1 89 ? 3.840 -17.457 1.904 1.00 85.50 89 ARG A N 1
ATOM 722 C CA . ARG A 1 89 ? 4.297 -17.992 3.192 1.00 85.50 89 ARG A CA 1
ATOM 723 C C . ARG A 1 89 ? 5.801 -18.210 3.110 1.00 85.50 89 ARG A C 1
ATOM 725 O O . ARG A 1 89 ? 6.264 -18.911 2.212 1.00 85.50 89 ARG A O 1
ATOM 732 N N . SER A 1 90 ? 6.545 -17.614 4.030 1.00 71.62 90 SER A N 1
ATOM 733 C CA . SER A 1 90 ? 7.963 -17.904 4.176 1.00 71.62 90 SER A CA 1
ATOM 734 C C . SER A 1 90 ? 8.111 -19.134 5.069 1.00 71.62 90 SER A C 1
ATOM 736 O O . SER A 1 90 ? 7.946 -19.057 6.285 1.00 71.62 90 SER A O 1
ATOM 738 N N . LEU A 1 91 ? 8.363 -20.288 4.450 1.00 53.03 91 LEU A N 1
ATOM 739 C CA . LEU A 1 91 ? 8.942 -21.443 5.136 1.00 53.03 91 LEU A CA 1
ATOM 740 C C . LEU A 1 91 ? 10.447 -21.194 5.220 1.00 53.03 91 LEU A C 1
ATOM 742 O O . LEU A 1 91 ? 11.042 -20.795 4.218 1.00 53.03 91 LEU A O 1
ATOM 746 N N . GLN A 1 92 ? 11.052 -21.413 6.391 1.00 50.16 92 GLN A N 1
ATOM 747 C CA . GLN A 1 92 ? 12.496 -21.271 6.595 1.00 50.16 92 GLN A CA 1
ATOM 748 C C . GLN A 1 92 ? 13.289 -21.802 5.390 1.00 50.16 92 GLN A C 1
ATOM 750 O O . GLN A 1 92 ? 13.356 -23.008 5.154 1.00 50.16 92 GLN A O 1
ATOM 755 N N . ALA A 1 93 ? 13.989 -20.912 4.685 1.00 35.25 93 ALA A N 1
ATOM 756 C CA . ALA A 1 93 ? 15.296 -21.291 4.188 1.00 35.25 93 ALA A CA 1
ATOM 757 C C . ALA A 1 93 ? 16.167 -21.396 5.441 1.00 35.25 93 ALA A C 1
ATOM 759 O O . ALA A 1 93 ? 16.510 -20.384 6.052 1.00 35.25 93 ALA A O 1
ATOM 760 N N . SER A 1 94 ? 16.456 -22.625 5.872 1.00 31.58 94 SER A N 1
ATOM 761 C CA . SER A 1 94 ? 17.503 -22.898 6.852 1.00 31.58 94 SER A CA 1
ATOM 762 C C . SER A 1 94 ? 18.709 -22.009 6.546 1.00 31.58 94 SER A C 1
ATOM 764 O O . SER A 1 94 ? 19.157 -21.968 5.397 1.00 31.58 94 SER A O 1
ATOM 766 N N . LEU A 1 95 ? 19.189 -21.295 7.562 1.00 33.00 95 LEU A N 1
ATOM 767 C CA . LEU A 1 95 ? 20.300 -20.342 7.565 1.00 33.00 95 LEU A CA 1
ATOM 768 C C . LEU A 1 95 ? 21.642 -21.021 7.184 1.00 33.00 95 LEU A C 1
ATOM 770 O O . LEU A 1 95 ? 22.570 -21.097 7.977 1.00 33.00 95 LEU A O 1
ATOM 774 N N . GLY A 1 96 ? 21.732 -21.588 5.980 1.00 29.17 96 GLY A N 1
ATOM 775 C CA . GLY A 1 96 ? 22.837 -22.433 5.517 1.00 29.17 96 GLY A CA 1
ATOM 776 C C . GLY A 1 96 ? 23.450 -22.000 4.186 1.00 29.17 96 GLY A C 1
ATOM 777 O O . GLY A 1 96 ? 24.345 -22.674 3.691 1.00 29.17 96 GLY A O 1
ATOM 778 N N . MET A 1 97 ? 22.993 -20.895 3.590 1.00 31.11 97 MET A N 1
ATOM 779 C CA . MET A 1 97 ? 23.466 -20.426 2.279 1.00 31.11 97 MET A CA 1
ATOM 780 C C . MET A 1 97 ? 23.671 -18.904 2.268 1.00 31.11 97 MET A C 1
ATOM 782 O O . MET A 1 97 ? 23.119 -18.191 1.436 1.00 31.11 97 MET A O 1
ATOM 786 N N . MET A 1 98 ? 24.467 -18.380 3.201 1.00 30.66 98 MET A N 1
ATOM 787 C CA . MET A 1 98 ? 25.047 -17.040 3.073 1.00 30.66 98 MET A CA 1
ATOM 788 C C . MET A 1 98 ? 26.569 -17.151 3.126 1.00 30.66 98 MET A C 1
ATOM 790 O O . MET A 1 98 ? 27.154 -17.432 4.169 1.00 30.66 98 MET A O 1
ATOM 794 N N . HIS A 1 99 ? 27.206 -16.943 1.972 1.00 30.45 99 HIS A N 1
ATOM 795 C CA . HIS A 1 99 ? 28.655 -16.793 1.865 1.00 30.45 99 HIS A CA 1
ATOM 796 C C . HIS A 1 99 ? 29.125 -15.582 2.704 1.00 30.45 99 HIS A C 1
ATOM 798 O O . HIS A 1 99 ? 28.523 -14.509 2.604 1.00 30.45 99 HIS A O 1
ATOM 804 N N . PRO A 1 100 ? 30.192 -15.709 3.513 1.00 33.62 100 PRO A N 1
ATOM 805 C CA . PRO A 1 100 ? 30.530 -14.712 4.524 1.00 33.62 100 PRO A CA 1
ATOM 806 C C . PRO A 1 100 ? 31.523 -13.672 3.992 1.00 33.62 100 PRO A C 1
ATOM 808 O O . PRO A 1 100 ? 32.721 -13.903 4.083 1.00 33.62 100 PRO A O 1
ATOM 811 N N . GLN A 1 101 ? 31.072 -12.522 3.472 1.00 30.22 101 GLN A N 1
ATOM 812 C CA . GLN A 1 101 ? 31.965 -11.365 3.234 1.00 30.22 101 GLN A CA 1
ATOM 813 C C . GLN A 1 101 ? 31.260 -9.996 3.295 1.00 30.22 101 GLN A C 1
ATOM 815 O O . GLN A 1 101 ? 31.376 -9.216 2.359 1.00 30.22 101 GLN A O 1
ATOM 820 N N . ILE A 1 102 ? 30.553 -9.648 4.377 1.00 34.28 102 ILE A N 1
ATOM 821 C CA . ILE A 1 102 ? 30.228 -8.233 4.652 1.00 34.28 102 ILE A CA 1
ATOM 822 C C . ILE A 1 102 ? 30.302 -7.981 6.164 1.00 34.28 102 ILE A C 1
ATOM 824 O O . ILE A 1 102 ? 29.465 -8.453 6.927 1.00 34.28 102 ILE A O 1
ATOM 828 N N . GLN A 1 103 ? 31.321 -7.234 6.591 1.00 32.69 103 GLN A N 1
ATOM 829 C CA . GLN A 1 103 ? 31.543 -6.805 7.973 1.00 32.69 103 GLN A CA 1
ATOM 830 C C . GLN A 1 103 ? 31.011 -5.370 8.112 1.00 32.69 103 GLN A C 1
ATOM 832 O O . GLN A 1 103 ? 31.598 -4.441 7.560 1.00 32.69 103 GLN A O 1
ATOM 837 N N . VAL A 1 104 ? 29.872 -5.174 8.789 1.00 34.53 104 VAL A N 1
ATOM 838 C CA . VAL A 1 104 ? 29.272 -3.842 9.010 1.00 34.53 104 VAL A CA 1
ATOM 839 C C . VAL A 1 104 ? 28.915 -3.652 10.489 1.00 34.53 104 VAL A C 1
ATOM 841 O O . VAL A 1 104 ? 28.399 -4.552 11.142 1.00 34.53 104 VAL A O 1
ATOM 844 N N . ARG A 1 105 ? 29.252 -2.453 10.989 1.00 32.19 105 ARG A N 1
ATOM 845 C CA . ARG A 1 105 ? 29.240 -1.960 12.380 1.00 32.19 105 ARG A CA 1
ATOM 846 C C . ARG A 1 105 ? 27.950 -2.229 13.175 1.00 32.19 105 ARG A C 1
ATOM 848 O O . ARG A 1 105 ? 26.845 -1.957 12.716 1.00 32.19 105 ARG A O 1
ATOM 855 N N . GLU A 1 106 ? 28.154 -2.640 14.426 1.00 38.28 106 GLU A N 1
ATOM 856 C CA . GLU A 1 106 ? 27.209 -3.336 15.315 1.00 38.28 106 GLU A CA 1
ATOM 857 C C . GLU A 1 106 ? 26.088 -2.504 15.974 1.00 38.28 106 GLU A C 1
ATOM 859 O O . GLU A 1 106 ? 25.125 -3.085 16.468 1.00 38.28 106 GLU A O 1
ATOM 864 N N . SER A 1 107 ? 26.136 -1.168 16.016 1.00 36.31 107 SER A N 1
ATOM 865 C CA . SER A 1 107 ? 25.308 -0.434 16.997 1.00 36.31 107 SER A CA 1
ATOM 866 C C . SER A 1 107 ? 23.884 -0.066 16.552 1.00 36.31 107 SER A C 1
ATOM 868 O O . SER A 1 107 ? 22.987 -0.026 17.390 1.00 36.31 107 SER A O 1
ATOM 870 N N . SER A 1 108 ? 23.621 0.155 15.260 1.00 41.94 108 SER A N 1
ATOM 871 C CA . SER A 1 108 ? 22.260 0.451 14.751 1.00 41.94 108 SER A CA 1
ATOM 872 C C . SER A 1 108 ? 21.531 -0.789 14.226 1.00 41.94 108 SER A C 1
ATOM 874 O O . SER A 1 108 ? 20.311 -0.789 14.067 1.00 41.94 108 SER A O 1
ATOM 876 N N . LEU A 1 109 ? 22.280 -1.866 13.982 1.00 40.62 109 LEU A N 1
ATOM 877 C CA . LEU A 1 109 ? 21.751 -3.128 13.489 1.00 40.62 109 LEU A CA 1
ATOM 878 C C . LEU A 1 109 ? 20.982 -3.885 14.569 1.00 40.62 109 LEU A C 1
ATOM 880 O O . LEU A 1 109 ? 20.036 -4.560 14.219 1.00 40.62 109 LEU A O 1
ATOM 884 N N . MET A 1 110 ? 21.266 -3.733 15.865 1.00 29.34 110 MET A N 1
ATOM 885 C CA . MET A 1 110 ? 20.546 -4.487 16.908 1.00 29.34 110 MET A CA 1
ATOM 886 C C . MET A 1 110 ? 19.043 -4.164 17.016 1.00 29.34 110 MET A C 1
ATOM 888 O O . MET A 1 110 ? 18.266 -5.028 17.420 1.00 29.34 110 MET A O 1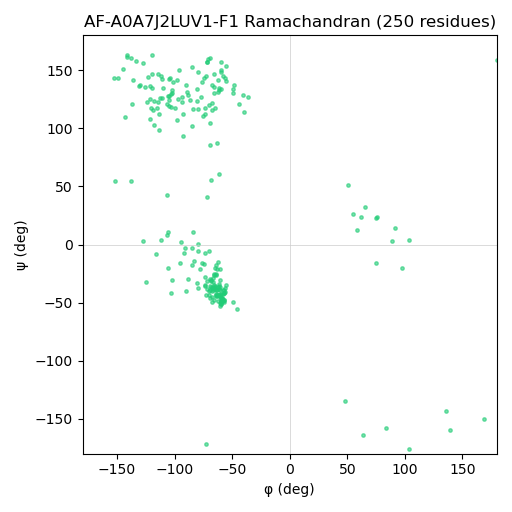
ATOM 892 N N . GLN A 1 111 ? 18.599 -2.968 16.606 1.00 35.56 111 GLN A N 1
ATOM 893 C CA . GLN A 1 111 ? 17.163 -2.660 16.495 1.00 35.56 111 GLN A CA 1
ATOM 894 C C . GLN A 1 111 ? 16.541 -3.227 15.210 1.00 35.56 111 GLN A C 1
ATOM 896 O O . GLN A 1 111 ? 15.427 -3.741 15.251 1.00 35.56 111 GLN A O 1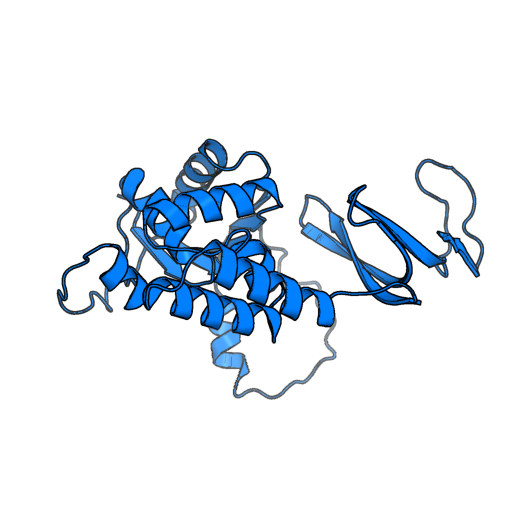
ATOM 901 N N . VAL A 1 112 ? 17.269 -3.210 14.090 1.00 38.75 112 VAL A N 1
ATOM 902 C CA . VAL A 1 112 ? 16.818 -3.779 12.802 1.00 38.75 112 VAL A CA 1
ATOM 903 C C . VAL A 1 112 ? 16.849 -5.312 12.819 1.00 38.75 112 VAL A C 1
ATOM 905 O O . VAL A 1 112 ? 15.970 -5.966 12.267 1.00 38.75 112 VAL A O 1
ATOM 908 N N . ILE A 1 113 ? 17.820 -5.891 13.520 1.00 37.75 113 ILE A N 1
ATOM 909 C CA . ILE A 1 113 ? 17.998 -7.321 13.754 1.00 37.75 113 ILE A CA 1
ATOM 910 C C . ILE A 1 113 ? 16.900 -7.843 14.677 1.00 37.75 113 ILE A C 1
ATOM 912 O O . ILE A 1 113 ? 16.491 -8.970 14.487 1.00 37.75 113 ILE A O 1
ATOM 916 N N . ARG A 1 114 ? 16.318 -7.061 15.599 1.00 34.91 114 ARG A N 1
ATOM 917 C CA . ARG A 1 114 ? 15.114 -7.519 16.327 1.00 34.91 114 ARG A CA 1
ATOM 918 C C . ARG A 1 114 ? 13.877 -7.631 15.432 1.00 34.91 114 ARG A C 1
ATOM 920 O O . ARG A 1 114 ? 13.048 -8.496 15.674 1.00 34.91 114 ARG A O 1
ATOM 927 N N . VAL A 1 115 ? 13.778 -6.804 14.390 1.00 40.03 115 VAL A N 1
ATOM 928 C CA . VAL A 1 115 ? 12.696 -6.887 13.390 1.00 40.03 115 VAL A CA 1
ATOM 929 C C . VAL A 1 115 ? 12.988 -7.979 12.351 1.00 40.03 115 VAL A C 1
ATOM 931 O O . VAL A 1 115 ? 12.075 -8.662 11.907 1.00 40.03 115 VAL A O 1
ATOM 934 N N . SER A 1 116 ? 14.264 -8.203 12.019 1.00 39.19 116 SER A N 1
ATOM 935 C CA . SER A 1 116 ? 14.706 -9.248 11.077 1.00 39.19 116 SER A CA 1
ATOM 936 C C . SER A 1 116 ? 14.881 -10.633 11.730 1.00 39.19 116 SER A C 1
ATOM 938 O O . SER A 1 116 ? 14.888 -11.636 11.027 1.00 39.19 116 SER A O 1
ATOM 940 N N . ASN A 1 117 ? 14.975 -10.700 13.064 1.00 37.97 117 ASN A N 1
ATOM 941 C CA . ASN A 1 117 ? 14.997 -11.916 13.885 1.00 37.97 117 ASN A CA 1
ATOM 942 C C . ASN A 1 117 ? 13.669 -12.111 14.632 1.00 37.97 117 ASN A C 1
ATOM 944 O O . ASN A 1 117 ? 13.665 -12.544 15.787 1.00 37.97 117 ASN A O 1
ATOM 948 N N . MET A 1 118 ? 12.525 -11.879 13.984 1.00 42.91 118 MET A N 1
ATOM 949 C CA . MET A 1 118 ? 11.390 -12.749 14.295 1.00 42.91 118 MET A CA 1
ATOM 950 C C . MET A 1 118 ? 11.734 -14.125 13.722 1.00 42.91 118 MET A C 1
ATOM 952 O O . MET A 1 118 ? 11.445 -14.440 12.573 1.00 42.91 118 MET A O 1
ATOM 956 N N . ILE A 1 119 ? 12.467 -14.906 14.519 1.00 44.84 119 ILE A N 1
ATOM 957 C CA . ILE A 1 119 ? 12.749 -16.320 14.284 1.00 44.84 119 ILE A CA 1
ATOM 958 C C . ILE A 1 119 ? 11.389 -17.028 14.337 1.00 44.84 119 ILE A C 1
ATOM 960 O O . ILE A 1 119 ? 10.927 -17.421 15.402 1.00 44.84 119 ILE A O 1
ATOM 964 N N . GLY A 1 120 ? 10.704 -17.095 13.198 1.00 58.97 120 GLY A N 1
ATOM 965 C CA . GLY A 1 120 ? 9.351 -17.628 13.083 1.00 58.97 120 GLY A CA 1
ATOM 966 C C . GLY A 1 120 ? 8.838 -17.564 11.646 1.00 58.97 120 GLY A C 1
ATOM 967 O O . GLY A 1 120 ? 9.349 -16.805 10.817 1.00 58.97 120 GLY A O 1
ATOM 968 N N . GLU A 1 121 ? 7.845 -18.394 11.333 1.00 77.12 121 GLU A N 1
ATOM 969 C CA . GLU A 1 121 ? 7.110 -18.287 10.071 1.00 77.12 121 GLU A CA 1
ATOM 970 C C . GLU A 1 121 ? 6.514 -16.881 9.946 1.00 77.12 121 GLU A C 1
ATOM 972 O O . GLU A 1 121 ? 6.064 -16.318 10.938 1.00 77.12 121 GLU A O 1
ATOM 977 N N . HIS A 1 122 ? 6.479 -16.315 8.744 1.00 88.56 122 HIS A N 1
ATOM 978 C CA . HIS A 1 122 ? 5.786 -15.057 8.455 1.00 88.56 122 HIS A CA 1
ATOM 979 C C . HIS A 1 122 ? 5.105 -15.135 7.091 1.00 88.56 122 HIS A C 1
ATOM 981 O O . HIS A 1 122 ? 5.431 -15.981 6.248 1.00 88.56 122 HIS A O 1
ATOM 987 N N . ILE A 1 123 ? 4.151 -14.236 6.874 1.00 92.62 123 ILE A N 1
ATOM 988 C CA . ILE A 1 123 ? 3.480 -14.067 5.591 1.00 92.62 123 ILE A CA 1
ATOM 989 C C . ILE A 1 123 ? 3.885 -12.734 4.991 1.00 92.62 123 ILE A C 1
ATOM 991 O O . ILE A 1 123 ? 3.678 -11.677 5.583 1.00 92.62 123 ILE A O 1
ATOM 995 N N . ASP A 1 124 ? 4.367 -12.800 3.762 1.00 92.75 124 ASP A N 1
ATOM 996 C CA . ASP A 1 124 ? 4.562 -11.653 2.901 1.00 92.75 124 ASP A CA 1
ATOM 997 C C . ASP A 1 124 ? 3.335 -11.453 2.019 1.00 92.75 124 ASP A C 1
ATOM 999 O O . ASP A 1 124 ? 2.961 -12.329 1.233 1.00 92.75 124 ASP A O 1
ATOM 1003 N N . ILE A 1 125 ? 2.730 -10.274 2.100 1.00 95.69 125 ILE A N 1
ATOM 1004 C CA . ILE A 1 125 ? 1.566 -9.908 1.298 1.00 95.69 125 ILE A CA 1
ATOM 1005 C C . ILE A 1 125 ? 1.933 -8.685 0.469 1.00 95.69 125 ILE A C 1
ATOM 1007 O O . ILE A 1 125 ? 2.248 -7.630 1.009 1.00 95.69 125 ILE A O 1
ATOM 1011 N N . GLU A 1 126 ? 1.923 -8.824 -0.851 1.00 96.00 126 GLU A N 1
ATOM 1012 C CA . GLU A 1 126 ? 2.140 -7.711 -1.776 1.00 96.00 126 GLU A CA 1
ATOM 1013 C C . GLU A 1 126 ? 0.803 -7.180 -2.277 1.00 96.00 126 GLU A C 1
ATOM 1015 O O . GLU A 1 126 ? -0.127 -7.946 -2.531 1.00 96.00 126 GLU A O 1
ATOM 1020 N N . PHE A 1 127 ? 0.722 -5.859 -2.406 1.00 97.56 127 PHE A N 1
ATOM 1021 C CA . PHE A 1 127 ? -0.455 -5.126 -2.840 1.00 97.56 127 PHE A CA 1
ATOM 1022 C C . PHE A 1 127 ? -0.165 -4.469 -4.188 1.00 97.56 127 PHE A C 1
ATOM 1024 O O . PHE A 1 127 ? 0.453 -3.398 -4.227 1.00 97.56 127 PHE A O 1
ATOM 1031 N N . PRO A 1 128 ? -0.595 -5.063 -5.311 1.00 95.81 128 PRO A N 1
ATOM 1032 C CA . PRO A 1 128 ? -0.505 -4.408 -6.607 1.00 95.81 128 PRO A CA 1
ATOM 1033 C C . PRO A 1 128 ? -1.535 -3.273 -6.739 1.00 95.81 128 PRO A C 1
ATOM 1035 O O . PRO A 1 128 ? -2.128 -2.811 -5.759 1.00 95.81 128 PRO A O 1
ATOM 1038 N N . GLY A 1 129 ? -1.664 -2.724 -7.947 1.00 94.94 129 GLY A N 1
ATOM 1039 C CA . GLY A 1 129 ? -2.376 -1.467 -8.182 1.00 94.94 129 GLY A CA 1
ATOM 1040 C C . GLY A 1 129 ? -3.842 -1.466 -7.737 1.00 94.94 129 GLY A C 1
ATOM 1041 O O . GLY A 1 129 ? -4.286 -0.458 -7.180 1.00 94.94 129 GLY A O 1
ATOM 1042 N N . LEU A 1 130 ? -4.585 -2.562 -7.942 1.00 97.44 130 LEU A N 1
ATOM 1043 C CA . LEU A 1 130 ? -6.001 -2.623 -7.559 1.00 97.44 130 LEU A CA 1
ATOM 1044 C C . LEU A 1 130 ? -6.137 -2.708 -6.038 1.00 97.44 130 LEU A C 1
ATOM 1046 O O . LEU A 1 130 ? -6.902 -1.940 -5.458 1.00 97.44 130 LEU A O 1
ATOM 1050 N N . SER A 1 131 ? -5.321 -3.536 -5.381 1.00 98.38 131 SER A N 1
ATOM 1051 C CA . SER A 1 131 ? -5.256 -3.623 -3.918 1.00 98.38 131 SER A CA 1
ATOM 1052 C C . SER A 1 131 ? -4.937 -2.277 -3.274 1.00 98.38 131 SER A C 1
ATOM 1054 O O . SER A 1 131 ? -5.630 -1.862 -2.349 1.00 98.38 131 SER A O 1
ATOM 1056 N N . LYS A 1 132 ? -3.922 -1.550 -3.769 1.00 98.38 132 LYS A N 1
ATOM 1057 C CA . LYS A 1 132 ? -3.575 -0.221 -3.233 1.00 98.38 132 LYS A CA 1
ATOM 1058 C C . LYS A 1 132 ? -4.733 0.765 -3.365 1.00 98.38 132 LYS A C 1
ATOM 1060 O O . LYS A 1 132 ? -5.045 1.456 -2.400 1.00 98.38 132 LYS A O 1
ATOM 1065 N N . ARG A 1 133 ? -5.396 0.791 -4.528 1.00 98.12 133 ARG A N 1
ATOM 1066 C CA . ARG A 1 133 ? -6.574 1.639 -4.760 1.00 98.12 133 ARG A CA 1
ATOM 1067 C C . ARG A 1 133 ? -7.713 1.277 -3.813 1.00 98.12 133 ARG A C 1
ATOM 1069 O O . ARG A 1 133 ? -8.298 2.161 -3.199 1.00 98.12 133 ARG A O 1
ATOM 1076 N N . ARG A 1 134 ? -7.984 -0.017 -3.632 1.00 98.44 134 ARG A N 1
ATOM 1077 C CA . ARG A 1 134 ? -9.026 -0.483 -2.716 1.00 98.44 134 ARG A CA 1
ATOM 1078 C C . ARG A 1 134 ? -8.728 -0.102 -1.265 1.00 98.44 134 ARG A C 1
ATOM 1080 O O . ARG A 1 134 ? -9.624 0.310 -0.534 1.00 98.44 134 ARG A O 1
ATOM 1087 N N . LEU A 1 135 ? -7.466 -0.186 -0.846 1.00 98.56 135 LEU A N 1
ATOM 1088 C CA . LEU A 1 135 ? -7.028 0.271 0.474 1.00 98.56 135 LEU A CA 1
ATOM 1089 C C . LEU A 1 135 ? -7.141 1.800 0.620 1.00 98.56 135 LEU A C 1
ATOM 1091 O O . LEU A 1 135 ? -7.519 2.265 1.694 1.00 98.56 135 LEU A O 1
ATOM 1095 N N . ASP A 1 136 ? -6.868 2.579 -0.434 1.00 98.38 136 ASP A N 1
ATOM 1096 C CA . ASP A 1 136 ? -7.101 4.034 -0.447 1.00 98.38 136 ASP A CA 1
ATOM 1097 C C . ASP A 1 136 ? -8.594 4.367 -0.269 1.00 98.38 136 ASP A C 1
ATOM 1099 O O . ASP A 1 136 ? -8.939 5.239 0.527 1.00 98.38 136 ASP A O 1
ATOM 1103 N N . GLU A 1 137 ? -9.493 3.646 -0.948 1.00 98.31 137 GLU A N 1
ATOM 1104 C CA . GLU A 1 137 ? -10.949 3.815 -0.807 1.00 98.31 137 GLU A CA 1
ATOM 1105 C C . GLU A 1 137 ? -11.410 3.560 0.632 1.00 98.31 137 GLU A C 1
ATOM 1107 O O . GLU A 1 137 ? -12.134 4.371 1.209 1.00 98.31 137 GLU A O 1
ATOM 1112 N N . ILE A 1 138 ? -10.947 2.463 1.239 1.00 98.50 138 ILE A N 1
ATOM 1113 C CA . ILE A 1 138 ? -11.266 2.118 2.630 1.00 98.50 138 ILE A CA 1
ATOM 1114 C C . ILE A 1 138 ? -10.707 3.180 3.580 1.00 98.50 138 ILE A C 1
ATOM 1116 O O . ILE A 1 138 ? -11.417 3.629 4.481 1.00 98.50 138 ILE A O 1
ATOM 1120 N N . ARG A 1 139 ? -9.470 3.642 3.358 1.00 98.00 139 ARG A N 1
ATOM 1121 C CA . ARG A 1 139 ? -8.869 4.738 4.132 1.00 98.00 139 ARG A CA 1
ATOM 1122 C C . ARG A 1 139 ? -9.725 6.004 4.057 1.00 98.00 139 ARG A C 1
ATOM 1124 O O . ARG A 1 139 ? -9.923 6.651 5.083 1.00 98.00 139 ARG A O 1
ATOM 1131 N N . ASN A 1 140 ? -10.251 6.332 2.877 1.00 97.12 140 ASN A N 1
ATOM 1132 C CA . ASN A 1 140 ? -11.076 7.520 2.659 1.00 97.12 140 ASN A CA 1
ATOM 1133 C C . ASN A 1 140 ? -12.414 7.482 3.423 1.00 97.12 140 ASN A C 1
ATOM 1135 O O . ASN A 1 140 ? -12.993 8.534 3.669 1.00 97.12 140 ASN A O 1
ATOM 1139 N N . THR A 1 141 ? -12.895 6.303 3.842 1.00 97.69 141 THR A N 1
ATOM 1140 C CA . THR A 1 141 ? -14.070 6.197 4.735 1.00 97.69 141 THR A CA 1
ATOM 1141 C C . THR A 1 141 ? -13.773 6.576 6.187 1.00 97.69 141 THR A C 1
ATOM 1143 O O . THR A 1 141 ? -14.697 6.818 6.956 1.00 97.69 141 THR A O 1
ATOM 1146 N N . VAL A 1 142 ? -12.492 6.618 6.568 1.00 97.25 142 VAL A N 1
ATOM 1147 C CA . VAL A 1 142 ? -12.040 6.902 7.938 1.00 97.25 142 VAL A CA 1
ATOM 1148 C C . VAL A 1 142 ? -11.529 8.332 8.061 1.00 97.25 142 VAL A C 1
ATOM 1150 O O . VAL A 1 142 ? -11.769 9.007 9.054 1.00 97.25 142 VAL A O 1
ATOM 1153 N N . THR A 1 143 ? -10.774 8.803 7.073 1.00 95.50 143 THR A N 1
ATOM 1154 C CA . THR A 1 143 ? -10.159 10.132 7.105 1.00 95.50 143 THR A CA 1
ATOM 1155 C C . THR A 1 143 ? -9.950 10.647 5.681 1.00 95.50 143 THR A C 1
ATOM 1157 O O . THR A 1 143 ? -9.599 9.842 4.808 1.00 95.50 143 THR A O 1
ATOM 1160 N N . PRO A 1 144 ? -10.131 11.963 5.427 1.00 94.81 144 PRO A N 1
ATOM 1161 C CA . PRO A 1 144 ? -9.842 12.553 4.125 1.00 94.81 144 PRO A CA 1
ATOM 1162 C C . PRO A 1 144 ? -8.455 12.139 3.631 1.00 94.81 144 PRO A C 1
ATOM 1164 O O . PRO A 1 144 ? -7.489 12.124 4.398 1.00 94.81 144 PRO A O 1
ATOM 1167 N N . THR A 1 145 ? -8.370 11.742 2.363 1.00 96.69 145 THR A N 1
ATOM 1168 C CA . THR A 1 145 ? -7.125 11.257 1.764 1.00 96.69 145 THR A CA 1
ATOM 1169 C C . THR A 1 145 ? -7.006 11.656 0.308 1.00 96.69 145 THR A C 1
ATOM 1171 O O . THR A 1 145 ? -8.016 11.788 -0.397 1.00 96.69 145 THR A O 1
ATOM 1174 N N . VAL A 1 146 ? -5.763 11.813 -0.142 1.00 97.31 146 VAL A N 1
ATOM 1175 C CA . VAL A 1 146 ? -5.462 11.997 -1.561 1.00 97.31 146 VAL A CA 1
ATOM 1176 C C . VAL A 1 146 ? -5.651 10.690 -2.324 1.00 97.31 146 VAL A C 1
ATOM 1178 O O . VAL A 1 146 ? -5.349 9.600 -1.833 1.00 97.31 146 VAL A O 1
ATOM 1181 N N . SER A 1 147 ? -6.111 10.797 -3.561 1.00 96.38 147 SER A N 1
ATOM 1182 C CA . SER A 1 147 ? -6.194 9.669 -4.483 1.00 96.38 147 SER A CA 1
ATOM 1183 C C . SER A 1 147 ? -4.799 9.095 -4.760 1.00 96.38 147 SER A C 1
ATOM 1185 O O . SER A 1 147 ? -3.853 9.832 -5.039 1.00 96.38 147 SER A O 1
ATOM 1187 N N . GLY A 1 148 ? -4.653 7.769 -4.685 1.00 96.12 148 GLY A N 1
ATOM 1188 C CA . GLY A 1 148 ? -3.359 7.109 -4.879 1.00 96.12 148 GLY A CA 1
ATOM 1189 C C . GLY A 1 148 ? -2.396 7.252 -3.694 1.00 96.12 148 GLY A C 1
ATOM 1190 O O . GLY A 1 148 ? -1.183 7.137 -3.891 1.00 96.12 148 GLY A O 1
ATOM 1191 N N . HIS A 1 149 ? -2.897 7.511 -2.480 1.00 97.81 149 HIS A N 1
ATOM 1192 C CA . HIS A 1 149 ? -2.095 7.663 -1.263 1.00 97.81 149 HIS A CA 1
ATOM 1193 C C . HIS A 1 149 ? -1.042 6.555 -1.120 1.00 97.81 149 HIS A C 1
ATOM 1195 O O . HIS A 1 149 ? 0.155 6.849 -1.048 1.00 97.81 149 HIS A O 1
ATOM 1201 N N . HIS A 1 150 ? -1.441 5.278 -1.145 1.00 98.19 150 HIS A N 1
ATOM 1202 C CA . HIS A 1 150 ? -0.486 4.176 -0.997 1.00 98.19 150 HIS A CA 1
ATOM 1203 C C . HIS A 1 150 ? 0.505 4.081 -2.164 1.00 98.19 150 HIS A C 1
ATOM 1205 O O . HIS A 1 150 ? 1.670 3.750 -1.941 1.00 98.19 150 HIS A O 1
ATOM 1211 N N . TYR A 1 151 ? 0.085 4.397 -3.396 1.00 96.56 151 TYR A N 1
ATOM 1212 C CA . TYR A 1 151 ? 0.981 4.413 -4.558 1.00 96.56 151 TYR A CA 1
ATOM 1213 C C . TYR A 1 151 ? 2.129 5.409 -4.349 1.00 96.56 151 TYR A C 1
ATOM 1215 O O . TYR A 1 151 ? 3.299 5.037 -4.436 1.00 96.56 151 TYR A O 1
ATOM 1223 N N . TYR A 1 152 ? 1.805 6.652 -3.989 1.00 96.56 152 TYR A N 1
ATOM 1224 C CA . TYR A 1 152 ? 2.809 7.689 -3.766 1.00 96.56 152 TYR A CA 1
ATOM 1225 C C . TYR A 1 152 ? 3.649 7.439 -2.503 1.00 96.56 152 TYR A C 1
ATOM 1227 O O . TYR A 1 152 ? 4.868 7.625 -2.525 1.00 96.56 152 TYR A O 1
ATOM 1235 N N . LYS A 1 153 ? 3.044 6.971 -1.401 1.00 97.44 153 LYS A N 1
ATOM 1236 C CA . LYS A 1 153 ? 3.782 6.634 -0.168 1.00 97.44 153 LYS A CA 1
ATOM 1237 C C . LYS A 1 153 ? 4.789 5.505 -0.388 1.00 97.44 153 LYS A C 1
ATOM 1239 O O . LYS A 1 153 ? 5.893 5.566 0.165 1.00 97.44 153 LYS A O 1
ATOM 1244 N N . ALA A 1 154 ? 4.445 4.519 -1.217 1.00 96.50 154 ALA A N 1
ATOM 1245 C CA . ALA A 1 154 ? 5.326 3.403 -1.539 1.00 96.50 154 ALA A CA 1
ATOM 1246 C C . ALA A 1 154 ? 6.576 3.837 -2.329 1.00 96.50 154 ALA A C 1
ATOM 1248 O O . ALA A 1 154 ? 7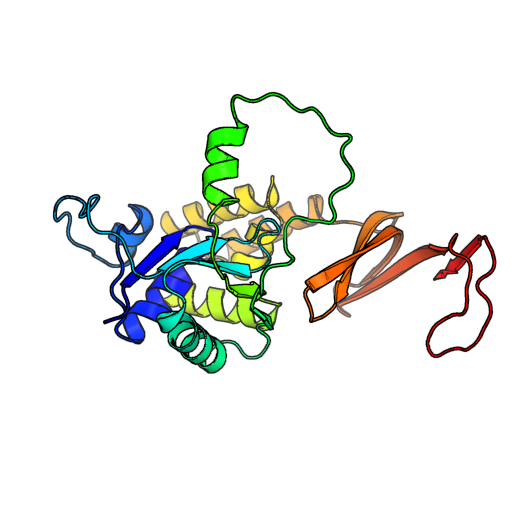.624 3.217 -2.176 1.00 96.50 154 ALA A O 1
ATOM 1249 N N . CYS A 1 155 ? 6.526 4.942 -3.089 1.00 93.19 155 CYS A N 1
ATOM 1250 C CA . CYS A 1 155 ? 7.718 5.521 -3.727 1.00 93.19 155 CYS A CA 1
ATOM 1251 C C . CYS A 1 155 ? 8.771 6.015 -2.716 1.00 93.19 155 CYS A C 1
ATOM 1253 O O . CYS A 1 155 ? 9.939 6.182 -3.066 1.00 93.19 155 CYS A O 1
ATOM 1255 N N . GLY A 1 156 ? 8.369 6.276 -1.468 1.00 93.12 156 GLY A N 1
ATOM 1256 C CA . GLY A 1 156 ? 9.255 6.763 -0.419 1.00 93.12 156 GLY A CA 1
ATOM 1257 C C . GLY A 1 156 ? 9.853 8.147 -0.693 1.00 93.12 156 GLY A C 1
ATOM 1258 O O . GLY A 1 156 ? 9.357 8.925 -1.513 1.00 93.12 156 GLY A O 1
ATOM 1259 N N . GLY A 1 157 ? 10.903 8.480 0.063 1.00 93.44 157 GLY A N 1
ATOM 1260 C CA . GLY A 1 157 ? 11.671 9.719 -0.082 1.00 93.44 157 GLY A CA 1
ATOM 1261 C C . GLY A 1 157 ? 10.812 10.986 -0.177 1.00 93.44 157 GLY A C 1
ATOM 1262 O O . GLY A 1 157 ? 9.853 11.171 0.573 1.00 93.44 157 GLY A O 1
ATOM 1263 N N . ARG A 1 158 ? 11.158 11.852 -1.138 1.00 95.31 158 ARG A N 1
ATOM 1264 C CA . ARG A 1 158 ? 10.492 13.145 -1.364 1.00 95.31 158 ARG A CA 1
ATOM 1265 C C . ARG A 1 158 ? 9.012 13.003 -1.720 1.00 95.31 158 ARG A C 1
ATOM 1267 O O . ARG A 1 158 ? 8.223 13.835 -1.293 1.00 95.31 158 ARG A O 1
ATOM 1274 N N . ILE A 1 159 ? 8.634 11.962 -2.464 1.00 96.06 159 ILE A N 1
ATOM 1275 C CA . ILE A 1 159 ? 7.240 11.748 -2.877 1.00 96.06 159 ILE A CA 1
ATOM 1276 C C . ILE A 1 159 ? 6.385 11.416 -1.651 1.00 96.06 159 ILE A C 1
ATOM 1278 O O . ILE A 1 159 ? 5.344 12.033 -1.452 1.00 96.06 159 ILE A O 1
ATOM 1282 N N . SER A 1 160 ? 6.859 10.528 -0.771 1.00 96.62 160 SER A N 1
ATOM 1283 C CA . SER A 1 160 ? 6.161 10.230 0.486 1.00 96.62 160 SER A CA 1
ATOM 1284 C C . SER A 1 160 ? 5.948 11.484 1.341 1.00 96.62 160 SER A C 1
ATOM 1286 O O . SER A 1 160 ? 4.867 11.654 1.894 1.00 96.62 160 SER A O 1
ATOM 1288 N N . MET A 1 161 ? 6.950 12.364 1.437 1.00 97.12 161 MET A N 1
ATOM 1289 C CA . MET A 1 161 ? 6.821 13.625 2.181 1.00 97.12 161 MET A CA 1
ATOM 1290 C C . MET A 1 161 ? 5.778 14.563 1.561 1.00 97.12 161 MET A C 1
ATOM 1292 O O . MET A 1 161 ? 5.025 15.203 2.288 1.00 97.12 161 MET A O 1
ATOM 1296 N N . MET A 1 162 ? 5.708 14.640 0.227 1.00 97.62 162 MET A N 1
ATOM 1297 C CA . MET A 1 162 ? 4.691 15.439 -0.468 1.00 97.62 162 MET A CA 1
ATOM 1298 C C . MET A 1 162 ? 3.277 14.944 -0.163 1.00 97.62 162 MET A C 1
ATOM 1300 O O . MET A 1 162 ? 2.382 15.760 0.032 1.00 97.62 162 MET A O 1
ATOM 1304 N N . VAL A 1 163 ? 3.082 13.625 -0.059 1.00 97.62 163 VAL A N 1
ATOM 1305 C CA . VAL A 1 163 ? 1.797 13.055 0.371 1.00 97.62 163 VAL A CA 1
ATOM 1306 C C . VAL A 1 163 ? 1.467 13.481 1.796 1.00 97.62 163 VAL A C 1
ATOM 1308 O O . VAL A 1 163 ? 0.344 13.890 2.048 1.00 97.62 163 VAL A O 1
ATOM 1311 N N . ASP A 1 164 ? 2.426 13.436 2.724 1.00 97.44 164 ASP A N 1
ATOM 1312 C CA . ASP A 1 164 ? 2.181 13.833 4.118 1.00 97.44 164 ASP A CA 1
ATOM 1313 C C . ASP A 1 164 ? 1.742 15.306 4.233 1.00 97.44 164 ASP A C 1
ATOM 1315 O O . ASP A 1 164 ? 0.860 15.630 5.032 1.00 97.44 164 ASP A O 1
ATOM 1319 N N . ILE A 1 165 ? 2.306 16.183 3.392 1.00 97.50 165 ILE A N 1
ATOM 1320 C CA . ILE A 1 165 ? 1.893 17.590 3.273 1.00 97.50 165 ILE A CA 1
ATOM 1321 C C . ILE A 1 165 ? 0.482 17.691 2.685 1.00 97.50 165 ILE A C 1
ATOM 1323 O O . ILE A 1 165 ? -0.368 18.357 3.269 1.00 97.50 165 ILE A O 1
ATOM 1327 N N . ALA A 1 166 ? 0.208 17.005 1.575 1.00 98.00 166 ALA A N 1
ATOM 1328 C CA . ALA A 1 166 ? -1.103 17.034 0.930 1.00 98.00 166 ALA A CA 1
ATOM 1329 C C . ALA A 1 166 ? -2.215 16.528 1.870 1.00 98.00 166 ALA A C 1
ATOM 1331 O O . ALA A 1 166 ? -3.260 17.152 2.022 1.00 98.00 166 ALA A O 1
ATOM 1332 N N . GLU A 1 167 ? -1.952 15.447 2.601 1.00 97.25 167 GLU A N 1
ATOM 1333 C CA . GLU A 1 167 ? -2.843 14.908 3.631 1.00 97.25 167 GLU A CA 1
ATOM 1334 C C . GLU A 1 167 ? -3.085 15.894 4.777 1.00 97.25 167 GLU A C 1
ATOM 1336 O O . GLU A 1 167 ? -4.161 15.903 5.373 1.00 97.25 167 GLU A O 1
ATOM 1341 N N . ARG A 1 168 ? -2.087 16.713 5.126 1.00 96.75 168 ARG A N 1
ATOM 1342 C CA . ARG A 1 168 ? -2.250 17.776 6.119 1.00 96.75 168 ARG A CA 1
ATOM 1343 C C . ARG A 1 168 ? -3.134 18.904 5.590 1.00 96.75 168 ARG A C 1
ATOM 1345 O O . ARG A 1 168 ? -4.029 19.315 6.314 1.00 96.75 168 ARG A O 1
ATOM 1352 N N . MET A 1 169 ? -2.942 19.333 4.344 1.00 97.56 169 MET A N 1
ATOM 1353 C CA . MET A 1 169 ? -3.784 20.354 3.708 1.00 97.56 169 MET A CA 1
ATOM 1354 C C . MET A 1 169 ? -5.259 19.931 3.676 1.00 97.56 169 MET A C 1
ATOM 1356 O O . MET A 1 169 ? -6.132 20.717 4.027 1.00 97.56 169 MET A O 1
ATOM 1360 N N . LEU A 1 170 ? -5.542 18.663 3.350 1.00 96.81 170 LEU A N 1
ATOM 1361 C CA . LEU A 1 170 ? -6.911 18.132 3.407 1.00 96.81 170 LEU A CA 1
ATOM 1362 C C . LEU A 1 170 ? -7.508 18.200 4.821 1.00 96.81 170 LEU A C 1
ATOM 1364 O O . LEU A 1 170 ? -8.683 18.516 4.973 1.00 96.81 170 LEU A O 1
ATOM 1368 N N . ARG A 1 171 ? -6.713 17.923 5.866 1.00 93.56 171 ARG A N 1
ATOM 1369 C CA . ARG A 1 171 ? -7.172 18.044 7.265 1.00 93.56 171 ARG A CA 1
ATOM 1370 C C . ARG A 1 171 ? -7.413 19.490 7.689 1.00 93.56 171 ARG A C 1
ATOM 1372 O O . ARG A 1 171 ? -8.282 19.728 8.517 1.00 93.56 171 ARG A O 1
ATOM 1379 N N . GLU A 1 172 ? -6.654 20.430 7.136 1.00 95.38 172 GLU A N 1
ATOM 1380 C CA . GLU A 1 172 ? -6.817 21.870 7.369 1.00 95.38 172 GLU A CA 1
ATOM 1381 C C . GLU A 1 172 ? -7.969 22.477 6.537 1.00 95.38 172 GLU A C 1
ATOM 1383 O O . GLU A 1 172 ? -8.253 23.665 6.662 1.00 95.38 172 GLU A O 1
ATOM 1388 N N . GLY A 1 173 ? -8.677 21.663 5.742 1.00 94.56 173 GLY A N 1
ATOM 1389 C CA . GLY A 1 173 ? -9.889 22.061 5.021 1.00 94.56 173 GLY A CA 1
ATOM 1390 C C . GLY A 1 173 ? -9.651 22.594 3.609 1.00 94.56 173 GLY A C 1
ATOM 1391 O O . GLY A 1 173 ? -10.554 23.198 3.038 1.00 94.56 173 GLY A O 1
ATOM 1392 N N . CYS A 1 174 ? -8.463 22.391 3.032 1.00 96.25 174 CYS A N 1
ATOM 1393 C CA . CYS A 1 174 ? -8.212 22.746 1.635 1.00 96.25 174 CYS A CA 1
ATOM 1394 C C . CYS A 1 174 ? -9.041 21.880 0.671 1.00 96.25 174 CYS A C 1
ATOM 1396 O O . CYS A 1 174 ? -9.250 20.687 0.909 1.00 96.25 174 CYS A O 1
ATOM 1398 N N . GLU A 1 175 ? -9.441 22.469 -0.458 1.00 97.00 175 GLU A N 1
ATOM 1399 C CA . GLU A 1 175 ? -10.211 21.782 -1.495 1.00 97.00 175 GLU A CA 1
ATOM 1400 C C . GLU A 1 175 ? -9.435 20.611 -2.106 1.00 97.00 175 GLU A C 1
ATOM 1402 O O . GLU A 1 175 ? -8.274 20.735 -2.511 1.00 97.00 175 GLU A O 1
ATOM 1407 N N . LYS A 1 176 ? -10.094 19.449 -2.198 1.00 95.88 176 LYS A N 1
ATOM 1408 C CA . LYS A 1 176 ? -9.429 18.193 -2.570 1.00 95.88 176 LYS A CA 1
ATOM 1409 C C . LYS A 1 176 ? -8.812 18.246 -3.965 1.00 95.88 176 LYS A C 1
ATOM 1411 O O . LYS A 1 176 ? -7.679 17.801 -4.138 1.00 95.88 176 LYS A O 1
ATOM 1416 N N . GLU A 1 177 ? -9.525 18.802 -4.941 1.00 97.00 177 GLU A N 1
ATOM 1417 C CA . GLU A 1 177 ? -9.032 18.878 -6.321 1.00 97.00 177 GLU A CA 1
ATOM 1418 C C . GLU A 1 177 ? -7.790 19.773 -6.435 1.00 97.00 177 GLU A C 1
ATOM 1420 O O . GLU A 1 177 ? -6.844 19.435 -7.145 1.00 97.00 177 GLU A O 1
ATOM 1425 N N . GLU A 1 178 ? -7.748 20.881 -5.692 1.00 97.25 178 GLU A N 1
ATOM 1426 C CA . GLU A 1 178 ? -6.591 21.778 -5.671 1.00 97.25 178 GLU A CA 1
ATOM 1427 C C . GLU A 1 178 ? -5.370 21.081 -5.060 1.00 97.25 178 GLU A C 1
ATOM 1429 O O . GLU A 1 178 ? -4.290 21.067 -5.658 1.00 97.25 178 GLU A O 1
ATOM 1434 N N . VAL A 1 179 ? -5.555 20.425 -3.910 1.00 97.69 179 VAL A N 1
ATOM 1435 C CA . VAL A 1 179 ? -4.494 19.665 -3.236 1.00 97.69 179 VAL A CA 1
ATOM 1436 C C . VAL A 1 179 ? -3.950 18.555 -4.136 1.00 97.69 179 VAL A C 1
ATOM 1438 O O . VAL A 1 179 ? -2.733 18.397 -4.272 1.00 97.69 179 VAL A O 1
ATOM 1441 N N . GLU A 1 180 ? -4.830 17.784 -4.775 1.00 97.50 180 GLU A N 1
ATOM 1442 C CA . GLU A 1 180 ? -4.413 16.705 -5.668 1.00 97.50 180 GLU A CA 1
ATOM 1443 C C . GLU A 1 180 ? -3.732 17.229 -6.935 1.00 97.50 180 GLU A C 1
ATOM 1445 O O . GLU A 1 180 ? -2.747 16.637 -7.382 1.00 97.50 180 GLU A O 1
ATOM 1450 N N . SER A 1 181 ? -4.196 18.348 -7.494 1.00 97.06 181 SER A N 1
ATOM 1451 C CA . SER A 1 181 ? -3.553 19.006 -8.634 1.00 97.06 181 SER A CA 1
ATOM 1452 C C . SER A 1 181 ? -2.116 19.422 -8.304 1.00 97.06 181 SER A C 1
ATOM 1454 O O . SER A 1 181 ? -1.180 19.039 -9.015 1.00 97.06 181 SER A O 1
ATOM 1456 N N . LEU A 1 182 ? -1.916 20.095 -7.165 1.00 96.69 182 LEU A N 1
ATOM 1457 C CA . LEU A 1 182 ? -0.594 20.497 -6.678 1.00 96.69 182 LEU A CA 1
ATOM 1458 C C . LEU A 1 182 ? 0.314 19.288 -6.423 1.00 96.69 182 LEU A C 1
ATOM 1460 O O . LEU A 1 182 ? 1.494 19.307 -6.792 1.00 96.69 182 LEU A O 1
ATOM 1464 N N . LEU A 1 183 ? -0.219 18.220 -5.821 1.00 96.69 183 LEU A N 1
ATOM 1465 C CA . LEU A 1 183 ? 0.527 16.981 -5.601 1.00 96.69 183 LEU A CA 1
ATOM 1466 C C . LEU A 1 183 ? 0.973 16.369 -6.936 1.00 96.69 183 LEU A C 1
ATOM 1468 O O . LEU A 1 183 ? 2.159 16.073 -7.105 1.00 96.69 183 LEU A O 1
ATOM 1472 N N . ARG A 1 184 ? 0.056 16.218 -7.901 1.00 94.56 184 ARG A N 1
ATOM 1473 C CA . ARG A 1 184 ? 0.355 15.667 -9.234 1.00 94.56 184 ARG A CA 1
ATOM 1474 C C . ARG A 1 184 ? 1.422 16.489 -9.950 1.00 94.56 184 ARG A C 1
ATOM 1476 O O . ARG A 1 184 ? 2.381 15.913 -10.474 1.00 94.56 184 ARG A O 1
ATOM 1483 N N . GLU A 1 185 ? 1.305 17.815 -9.931 1.00 93.88 185 GLU A N 1
ATOM 1484 C CA . GLU A 1 185 ? 2.278 18.708 -10.558 1.00 93.88 185 GLU A CA 1
ATOM 1485 C C . GLU A 1 185 ? 3.676 18.518 -9.953 1.00 93.88 185 GLU A C 1
ATOM 1487 O O . GLU A 1 185 ? 4.650 18.305 -10.681 1.00 93.88 185 GLU A O 1
ATOM 1492 N N . ASN A 1 186 ? 3.787 18.514 -8.623 1.00 94.50 186 ASN A N 1
ATOM 1493 C CA . ASN A 1 186 ? 5.071 18.376 -7.938 1.00 94.50 186 ASN A CA 1
ATOM 1494 C C . ASN A 1 186 ? 5.698 16.989 -8.126 1.00 94.50 186 ASN A C 1
ATOM 1496 O O . ASN A 1 186 ? 6.905 16.883 -8.364 1.00 94.50 186 ASN A O 1
ATOM 1500 N N . VAL A 1 187 ? 4.892 15.926 -8.088 1.00 93.06 187 VAL A N 1
ATOM 1501 C CA . VAL A 1 187 ? 5.376 14.557 -8.304 1.00 93.06 187 VAL A CA 1
ATOM 1502 C C . VAL A 1 187 ? 5.858 14.365 -9.748 1.00 93.06 187 VAL A C 1
ATOM 1504 O O . VAL A 1 187 ? 6.919 13.775 -9.963 1.00 93.06 187 VAL A O 1
ATOM 1507 N N . SER A 1 188 ? 5.169 14.937 -10.743 1.00 88.06 188 SER A N 1
ATOM 1508 C CA . SER A 1 188 ? 5.561 14.853 -12.165 1.00 88.06 188 SER A CA 1
ATOM 1509 C C . SER A 1 188 ? 6.948 15.449 -12.479 1.00 88.06 188 SER A C 1
ATOM 1511 O O . SER A 1 188 ? 7.581 15.120 -13.491 1.00 88.06 188 SER A O 1
ATOM 1513 N N . ARG A 1 189 ? 7.461 16.330 -11.611 1.00 87.75 189 ARG A N 1
ATOM 1514 C CA . ARG A 1 189 ? 8.808 16.915 -11.727 1.00 87.75 189 ARG A CA 1
ATOM 1515 C C . ARG A 1 189 ? 9.910 15.955 -11.279 1.00 87.75 189 ARG A C 1
ATOM 1517 O O . ARG A 1 189 ? 11.056 16.132 -11.681 1.00 87.75 189 ARG A O 1
ATOM 1524 N N . ILE A 1 190 ? 9.568 14.955 -10.468 1.00 87.50 190 ILE A N 1
ATOM 1525 C CA . ILE A 1 190 ? 10.506 13.977 -9.898 1.00 87.50 190 ILE A CA 1
ATOM 1526 C C . ILE A 1 190 ? 10.440 12.641 -10.645 1.00 87.50 190 ILE A C 1
ATOM 1528 O O . ILE A 1 190 ? 11.448 11.937 -10.723 1.00 87.50 190 ILE A O 1
ATOM 1532 N N . LEU A 1 191 ? 9.270 12.284 -11.183 1.00 84.06 191 LEU A N 1
ATOM 1533 C CA . LEU A 1 191 ? 9.084 11.013 -11.878 1.00 84.06 191 LEU A CA 1
ATOM 1534 C C . LEU A 1 191 ? 10.017 10.860 -13.095 1.00 84.06 191 LEU A C 1
ATOM 1536 O O . LEU A 1 191 ? 10.358 11.858 -13.741 1.00 84.06 191 LEU A O 1
ATOM 1540 N N . PRO A 1 192 ? 10.411 9.614 -13.431 1.00 84.56 192 PRO A N 1
ATOM 1541 C CA . PRO A 1 192 ? 11.296 9.346 -14.555 1.00 84.56 192 PRO A CA 1
ATOM 1542 C C . PRO A 1 192 ? 10.781 9.909 -15.884 1.00 84.56 192 PRO A C 1
ATOM 1544 O O . PRO A 1 192 ? 9.593 9.829 -16.192 1.00 84.56 192 PRO A O 1
ATOM 1547 N N . ARG A 1 193 ? 11.699 10.448 -16.695 1.00 85.56 193 ARG A N 1
ATOM 1548 C CA . ARG A 1 193 ? 11.404 11.042 -18.009 1.00 85.56 193 ARG A CA 1
ATOM 1549 C C . ARG A 1 193 ? 12.142 10.320 -19.129 1.00 85.56 193 ARG A C 1
ATOM 1551 O O . ARG A 1 193 ? 13.135 9.628 -18.899 1.00 85.56 193 ARG A O 1
ATOM 1558 N N . THR A 1 194 ? 11.688 10.532 -20.362 1.00 88.94 194 THR A N 1
ATOM 1559 C CA . THR A 1 194 ? 12.399 10.077 -21.562 1.00 88.94 194 THR A CA 1
ATOM 1560 C C . THR A 1 194 ? 13.874 10.481 -21.501 1.00 88.94 194 THR A C 1
ATOM 1562 O O . THR A 1 194 ? 14.216 11.624 -21.209 1.00 88.94 194 THR A O 1
ATOM 1565 N N . GLY A 1 195 ? 14.756 9.519 -21.756 1.00 88.00 195 GLY A N 1
ATOM 1566 C CA . GLY A 1 195 ? 16.206 9.672 -21.688 1.00 88.00 195 GLY A CA 1
ATOM 1567 C C . GLY A 1 195 ? 16.841 9.197 -20.381 1.00 88.00 195 GLY A C 1
ATOM 1568 O O . GLY A 1 195 ? 18.035 8.892 -20.388 1.00 88.00 195 GLY A O 1
ATOM 1569 N N . TRP A 1 196 ? 16.077 9.081 -19.291 1.00 90.38 196 TRP A N 1
ATOM 1570 C CA . TRP A 1 196 ? 16.601 8.644 -17.996 1.00 90.38 196 TRP A CA 1
ATOM 1571 C C . TRP A 1 196 ? 16.931 7.152 -17.991 1.00 90.38 196 TRP A C 1
ATOM 1573 O O . TRP A 1 196 ? 16.387 6.376 -18.779 1.00 90.38 196 TRP A O 1
ATOM 1583 N N . ARG A 1 197 ? 17.829 6.751 -17.086 1.00 90.12 197 ARG A N 1
ATOM 1584 C CA . ARG A 1 197 ? 18.133 5.345 -16.808 1.00 90.12 197 ARG A CA 1
ATOM 1585 C C . ARG A 1 197 ? 17.490 4.941 -15.492 1.00 90.12 197 ARG A C 1
ATOM 1587 O O . ARG A 1 197 ? 17.713 5.604 -14.485 1.00 90.12 197 ARG A O 1
ATOM 1594 N N . ILE A 1 198 ? 16.736 3.853 -15.513 1.00 90.38 198 ILE A N 1
ATOM 1595 C CA . ILE A 1 198 ? 16.081 3.280 -14.338 1.00 90.38 198 ILE A CA 1
ATOM 1596 C C . ILE A 1 198 ? 16.589 1.861 -14.108 1.00 90.38 198 ILE A C 1
ATOM 1598 O O . ILE A 1 198 ? 16.913 1.155 -15.064 1.00 90.38 198 ILE A O 1
ATOM 1602 N N . SER A 1 199 ? 16.680 1.449 -12.847 1.00 89.50 199 SER A N 1
ATOM 1603 C CA . SER A 1 199 ? 16.902 0.049 -12.496 1.00 89.50 199 SER A CA 1
ATOM 1604 C C . SER A 1 199 ? 15.624 -0.748 -12.710 1.00 89.50 199 SER A C 1
ATOM 1606 O O . SER A 1 199 ? 14.526 -0.259 -12.451 1.00 89.50 199 SER A O 1
ATOM 1608 N N . MET A 1 200 ? 15.778 -1.982 -13.172 1.00 87.19 200 MET A N 1
ATOM 1609 C CA . MET A 1 200 ? 14.676 -2.912 -13.354 1.00 87.19 200 MET A CA 1
ATOM 1610 C C . MET A 1 200 ? 14.899 -4.166 -12.525 1.00 87.19 200 MET A C 1
ATOM 1612 O O . MET A 1 200 ? 15.980 -4.758 -12.541 1.00 87.19 200 MET A O 1
ATOM 1616 N N . GLU A 1 201 ? 13.837 -4.610 -11.875 1.00 88.94 201 GLU A N 1
ATOM 1617 C CA . GLU A 1 201 ? 13.796 -5.851 -11.118 1.00 88.94 201 GLU A CA 1
ATOM 1618 C C . GLU A 1 201 ? 12.624 -6.686 -11.626 1.00 88.94 201 GLU A C 1
ATOM 1620 O O . GLU A 1 201 ? 11.536 -6.168 -11.873 1.00 88.94 201 GLU A O 1
ATOM 1625 N N . HIS A 1 202 ? 12.856 -7.980 -11.826 1.00 85.56 202 HIS A N 1
ATOM 1626 C CA . HIS A 1 202 ? 11.803 -8.952 -12.089 1.00 85.56 202 HIS A CA 1
ATOM 1627 C C . HIS A 1 202 ? 11.565 -9.733 -10.808 1.00 85.56 202 HIS A C 1
ATOM 1629 O O . HIS A 1 202 ? 12.455 -10.454 -10.361 1.00 85.56 202 HIS A O 1
ATOM 1635 N N . VAL A 1 203 ? 10.360 -9.649 -10.258 1.00 86.44 203 VAL A N 1
ATOM 1636 C CA . VAL A 1 203 ? 9.963 -10.427 -9.083 1.00 86.44 203 VAL A CA 1
ATOM 1637 C C . VAL A 1 203 ? 9.012 -11.530 -9.530 1.00 86.44 203 VAL A C 1
ATOM 1639 O O . VAL A 1 203 ? 7.968 -11.262 -10.119 1.00 86.44 203 VAL A O 1
ATOM 1642 N N . LYS A 1 204 ? 9.380 -12.790 -9.285 1.00 85.62 204 LYS A N 1
ATOM 1643 C CA . LYS A 1 204 ? 8.477 -13.928 -9.507 1.00 85.62 204 LYS A CA 1
ATOM 1644 C C . LYS A 1 204 ? 7.361 -13.920 -8.463 1.00 85.62 204 LYS A C 1
ATOM 1646 O O . LYS A 1 204 ? 7.557 -13.433 -7.356 1.00 85.62 204 LYS A O 1
ATOM 1651 N N . ILE A 1 205 ? 6.251 -14.600 -8.750 1.00 84.81 205 ILE A N 1
ATOM 1652 C CA . ILE A 1 205 ? 5.137 -14.785 -7.796 1.00 84.81 205 ILE A CA 1
ATOM 1653 C C . ILE A 1 205 ? 5.614 -15.416 -6.474 1.00 84.81 205 ILE A C 1
ATOM 1655 O O . ILE A 1 205 ? 5.155 -15.040 -5.402 1.00 84.81 205 ILE A O 1
ATOM 1659 N N . ALA A 1 206 ? 6.602 -16.317 -6.533 1.00 81.44 206 ALA A N 1
ATOM 1660 C CA . ALA A 1 206 ? 7.231 -16.917 -5.351 1.00 81.44 206 ALA A CA 1
ATOM 1661 C C . ALA A 1 206 ? 8.115 -15.943 -4.538 1.00 81.44 206 ALA A C 1
ATOM 1663 O O . ALA A 1 206 ? 8.631 -16.305 -3.491 1.00 81.44 206 ALA A O 1
ATOM 1664 N N . GLY A 1 207 ? 8.323 -14.716 -5.021 1.00 80.25 207 GLY A N 1
ATOM 1665 C CA . GLY A 1 207 ? 9.114 -13.665 -4.382 1.00 80.25 207 GLY A CA 1
ATOM 1666 C C . GLY A 1 207 ? 10.598 -13.638 -4.700 1.00 80.25 207 GLY A C 1
ATOM 1667 O O . GLY A 1 207 ? 11.304 -12.774 -4.199 1.00 80.25 207 GLY A O 1
ATOM 1668 N N . GLN A 1 208 ? 11.067 -14.524 -5.576 1.00 83.06 208 GLN A N 1
ATOM 1669 C CA . GLN A 1 208 ? 12.431 -14.456 -6.093 1.00 83.06 208 GLN A CA 1
ATOM 1670 C C . GLN A 1 208 ? 12.602 -13.212 -6.971 1.00 83.06 208 GLN A C 1
ATOM 1672 O O . GLN A 1 208 ? 11.910 -13.079 -7.984 1.00 83.06 208 GLN A O 1
ATOM 1677 N N . THR A 1 209 ? 13.553 -12.353 -6.611 1.00 84.38 209 THR A N 1
ATOM 1678 C CA . THR A 1 209 ? 13.864 -11.119 -7.340 1.00 84.38 209 THR A CA 1
ATOM 1679 C C . THR A 1 209 ? 15.122 -11.279 -8.186 1.00 84.38 209 THR A C 1
ATOM 1681 O O . THR A 1 209 ? 16.170 -11.704 -7.703 1.00 84.38 209 THR A O 1
ATOM 1684 N N . PHE A 1 210 ? 15.032 -10.894 -9.456 1.00 84.00 210 PHE A N 1
ATOM 1685 C CA . PHE A 1 210 ? 16.129 -10.878 -10.415 1.00 84.00 210 PHE A CA 1
ATOM 1686 C C . PHE A 1 210 ? 16.410 -9.436 -10.824 1.00 84.00 210 PHE A C 1
ATOM 1688 O O . PHE A 1 210 ? 15.566 -8.780 -11.436 1.00 84.00 210 PHE A O 1
ATOM 1695 N N . ASN A 1 211 ? 17.613 -8.947 -10.532 1.00 85.38 211 ASN A N 1
ATOM 1696 C CA . ASN A 1 211 ? 18.043 -7.636 -11.002 1.00 85.38 211 ASN A CA 1
ATOM 1697 C C . ASN A 1 211 ? 18.356 -7.708 -12.506 1.00 85.38 211 ASN A C 1
ATOM 1699 O O . ASN A 1 211 ? 19.240 -8.448 -12.943 1.00 85.38 211 ASN A O 1
ATOM 1703 N N . LEU A 1 212 ? 17.611 -6.950 -13.309 1.00 84.94 212 LEU A N 1
ATOM 1704 C CA . LEU A 1 212 ? 17.764 -6.901 -14.763 1.00 84.94 212 LEU A CA 1
ATOM 1705 C C . LEU A 1 212 ? 18.747 -5.809 -15.219 1.00 84.94 212 LEU A C 1
ATOM 1707 O O . LEU A 1 212 ? 19.060 -5.721 -16.409 1.00 84.94 212 LEU A O 1
ATOM 1711 N N . GLY A 1 213 ? 19.276 -5.018 -14.288 1.00 85.81 213 GLY A N 1
ATOM 1712 C CA . GLY A 1 213 ? 20.187 -3.912 -14.540 1.00 85.81 213 GLY A CA 1
ATOM 1713 C C . GLY A 1 213 ? 19.461 -2.622 -14.916 1.00 85.81 213 GLY A C 1
ATOM 1714 O O . GLY A 1 213 ? 18.290 -2.421 -14.598 1.00 85.81 213 GLY A O 1
ATOM 1715 N N . LEU A 1 214 ? 20.187 -1.723 -15.583 1.00 88.81 214 LEU A N 1
ATOM 1716 C CA . LEU A 1 214 ? 19.673 -0.419 -15.996 1.00 88.81 214 LEU A CA 1
ATOM 1717 C C . LEU A 1 214 ? 19.040 -0.481 -17.390 1.00 88.81 214 LEU A C 1
ATOM 1719 O O . LEU A 1 214 ? 19.629 -1.031 -18.323 1.00 88.81 214 LEU A O 1
ATOM 1723 N N . ALA A 1 215 ? 17.894 0.174 -17.550 1.00 90.00 215 ALA A N 1
ATOM 1724 C CA . ALA A 1 215 ? 17.247 0.408 -18.833 1.00 90.00 215 ALA A CA 1
ATOM 1725 C C . ALA A 1 215 ? 17.039 1.905 -19.069 1.00 90.00 215 ALA A C 1
ATOM 1727 O O . ALA A 1 215 ? 16.776 2.665 -18.137 1.00 90.00 215 ALA A O 1
ATOM 1728 N N . LYS A 1 216 ? 17.181 2.342 -20.322 1.00 91.12 216 LYS A N 1
ATOM 1729 C CA . LYS A 1 216 ? 16.921 3.723 -20.733 1.00 91.12 216 LYS A CA 1
ATOM 1730 C C . LYS A 1 216 ? 15.457 3.868 -21.131 1.00 91.12 216 LYS A C 1
ATOM 1732 O O . LYS A 1 216 ? 14.974 3.096 -21.951 1.00 91.12 216 LYS A O 1
ATOM 1737 N N . ILE A 1 217 ? 14.775 4.887 -20.627 1.00 91.00 217 ILE A N 1
ATOM 1738 C CA . ILE A 1 217 ? 13.420 5.226 -21.070 1.00 91.00 217 ILE A CA 1
ATOM 1739 C C . ILE A 1 217 ? 13.519 5.860 -22.461 1.00 91.00 217 ILE A C 1
ATOM 1741 O O . ILE A 1 217 ? 14.081 6.947 -22.607 1.00 91.00 217 ILE A O 1
ATOM 1745 N N . VAL A 1 218 ? 13.013 5.182 -23.491 1.00 90.56 218 VAL A N 1
ATOM 1746 C CA . VAL A 1 218 ? 13.005 5.683 -24.879 1.00 90.56 218 VAL A CA 1
ATOM 1747 C C . VAL A 1 218 ? 11.740 6.470 -25.166 1.00 90.56 218 VAL A C 1
ATOM 1749 O O . VAL A 1 218 ? 11.788 7.500 -25.832 1.00 90.56 218 VAL A O 1
ATOM 1752 N N . ARG A 1 219 ? 10.608 5.993 -24.654 1.00 85.62 219 ARG A N 1
ATOM 1753 C CA . ARG A 1 219 ? 9.317 6.652 -24.816 1.00 85.62 219 ARG A CA 1
ATOM 1754 C C . ARG A 1 219 ? 8.452 6.381 -23.601 1.00 85.62 219 ARG A C 1
ATOM 1756 O O . ARG A 1 219 ? 8.464 5.279 -23.062 1.00 85.62 219 ARG A O 1
ATOM 1763 N N . PHE A 1 220 ? 7.677 7.379 -23.216 1.00 81.88 220 PHE A N 1
ATOM 1764 C CA . PHE A 1 220 ? 6.678 7.273 -22.170 1.00 81.88 220 PHE A CA 1
ATOM 1765 C C . PHE A 1 220 ? 5.416 8.001 -22.636 1.00 81.88 220 PHE A C 1
ATOM 1767 O O . PHE A 1 220 ? 5.491 9.176 -22.990 1.00 81.88 220 PHE A O 1
ATOM 1774 N N . SER A 1 221 ? 4.294 7.285 -22.706 1.00 79.88 221 SER A N 1
ATOM 1775 C CA . SER A 1 221 ? 2.965 7.828 -23.002 1.00 79.88 221 SER A CA 1
ATOM 1776 C C . SER A 1 221 ? 2.104 7.667 -21.756 1.00 79.88 221 SER A C 1
ATOM 1778 O O . SER A 1 221 ? 1.795 6.5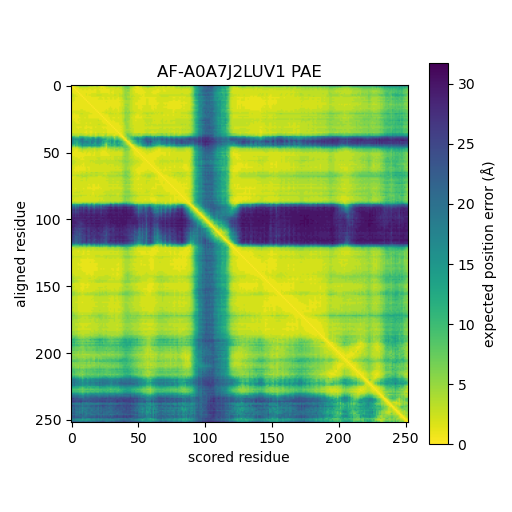39 -21.368 1.00 79.88 221 SER A O 1
ATOM 1780 N N . MET A 1 222 ? 1.748 8.788 -21.123 1.00 70.12 222 MET A N 1
ATOM 1781 C CA . MET A 1 222 ? 0.819 8.791 -19.988 1.00 70.12 222 MET A CA 1
ATOM 1782 C C . MET A 1 222 ? -0.606 8.434 -20.425 1.00 70.12 222 MET A C 1
ATOM 1784 O O . MET A 1 222 ? -1.291 7.741 -19.684 1.00 70.12 222 MET A O 1
ATOM 1788 N N . GLU A 1 223 ? -1.029 8.860 -21.622 1.00 73.00 223 GLU A N 1
ATOM 1789 C CA . GLU A 1 223 ? -2.376 8.592 -22.153 1.00 73.00 223 GLU A CA 1
ATOM 1790 C C . GLU A 1 223 ? -2.615 7.094 -22.374 1.00 73.00 223 GLU A C 1
ATOM 1792 O O . GLU A 1 223 ? -3.651 6.568 -21.980 1.00 73.00 223 GLU A O 1
ATOM 1797 N N . ASP A 1 224 ? -1.627 6.383 -22.927 1.00 75.69 224 ASP A N 1
ATOM 1798 C CA . ASP A 1 224 ? -1.757 4.949 -23.221 1.00 75.69 224 ASP A CA 1
ATOM 1799 C C . ASP A 1 224 ? -1.270 4.043 -22.078 1.00 75.69 224 ASP A C 1
ATOM 1801 O O . ASP A 1 224 ? -1.343 2.817 -22.185 1.00 75.69 224 ASP A O 1
ATOM 1805 N N . GLY A 1 225 ? -0.664 4.618 -21.031 1.00 73.69 225 GLY A N 1
ATOM 1806 C CA . GLY A 1 225 ? 0.021 3.867 -19.973 1.00 73.69 225 GLY A CA 1
ATOM 1807 C C . GLY A 1 225 ? 1.214 3.038 -20.472 1.00 73.69 225 GLY A C 1
ATOM 1808 O O . GLY A 1 225 ? 1.586 2.043 -19.849 1.00 73.69 225 GLY A O 1
ATOM 1809 N N . ARG A 1 226 ? 1.812 3.408 -21.613 1.00 82.56 226 ARG A N 1
ATOM 1810 C CA . ARG A 1 226 ? 2.886 2.639 -22.264 1.00 82.56 226 ARG A CA 1
ATOM 1811 C C . ARG A 1 226 ? 4.248 3.272 -22.028 1.00 82.56 226 ARG A C 1
ATOM 1813 O O . ARG A 1 226 ? 4.472 4.445 -22.327 1.00 82.56 226 ARG A O 1
ATOM 1820 N N . MET A 1 227 ? 5.195 2.453 -21.585 1.00 84.88 227 MET A N 1
ATOM 1821 C CA . MET A 1 227 ? 6.599 2.826 -21.450 1.00 84.88 227 MET A CA 1
ATOM 1822 C C . MET A 1 227 ? 7.462 1.891 -22.295 1.00 84.88 227 MET A C 1
ATOM 1824 O O . MET A 1 227 ? 7.397 0.675 -22.143 1.00 84.88 227 MET A O 1
ATOM 1828 N N . ILE A 1 228 ? 8.277 2.467 -23.177 1.00 87.81 228 ILE A N 1
ATOM 1829 C CA . ILE A 1 228 ? 9.272 1.735 -23.960 1.00 87.81 228 ILE A CA 1
ATOM 1830 C C . ILE A 1 228 ? 10.619 1.931 -23.284 1.00 87.81 228 ILE A C 1
ATOM 1832 O O . ILE A 1 228 ? 11.133 3.052 -23.187 1.00 87.81 228 ILE A O 1
ATOM 1836 N N . LEU A 1 229 ? 11.181 0.822 -22.828 1.00 89.12 229 LEU A N 1
ATOM 1837 C CA . LEU A 1 229 ? 12.500 0.752 -22.229 1.00 89.12 229 LEU A CA 1
ATOM 1838 C C . LEU A 1 229 ? 13.465 0.140 -23.240 1.00 89.12 229 LEU A C 1
ATOM 1840 O O . LEU A 1 229 ? 13.085 -0.737 -24.001 1.00 89.12 229 LEU A O 1
ATOM 1844 N N . LEU A 1 230 ? 14.700 0.629 -23.249 1.00 88.06 230 LEU A N 1
ATOM 1845 C CA . LEU A 1 230 ? 15.794 0.058 -24.017 1.00 88.06 230 LEU A CA 1
ATOM 1846 C C . LEU A 1 230 ? 16.882 -0.386 -23.057 1.00 88.06 230 LEU A C 1
ATOM 1848 O O . LEU A 1 230 ? 17.527 0.429 -22.384 1.00 88.06 230 LEU A O 1
ATOM 1852 N N . ARG A 1 231 ? 17.109 -1.687 -23.025 1.00 84.38 231 ARG A N 1
ATOM 1853 C CA . ARG A 1 231 ? 18.133 -2.339 -22.228 1.00 84.38 231 ARG A CA 1
ATOM 1854 C C . ARG A 1 231 ? 19.166 -2.969 -23.144 1.00 84.38 231 ARG A C 1
ATOM 1856 O O . ARG A 1 231 ? 18.843 -3.482 -24.206 1.00 84.38 231 ARG A O 1
ATOM 1863 N N . ARG A 1 232 ? 20.418 -2.981 -22.687 1.00 76.56 232 ARG A N 1
ATOM 1864 C CA . ARG A 1 232 ? 21.481 -3.773 -23.308 1.00 76.56 232 ARG A CA 1
ATOM 1865 C C . ARG A 1 232 ? 21.650 -5.087 -22.555 1.00 76.56 232 ARG A C 1
ATOM 1867 O O . ARG A 1 232 ? 21.851 -5.086 -21.339 1.00 76.56 232 ARG A O 1
ATOM 1874 N N . ILE A 1 233 ? 21.568 -6.199 -23.271 1.00 76.31 233 ILE A N 1
ATOM 1875 C CA . ILE A 1 233 ? 21.694 -7.541 -22.714 1.00 76.31 233 ILE A CA 1
ATOM 1876 C C . ILE A 1 233 ? 23.150 -7.992 -22.822 1.00 76.31 233 ILE A C 1
ATOM 1878 O O . ILE A 1 233 ? 23.782 -7.951 -23.878 1.00 76.31 233 ILE A O 1
ATOM 1882 N N . PHE A 1 234 ? 23.692 -8.414 -21.682 1.00 65.12 234 PHE A N 1
ATOM 1883 C CA . PHE A 1 234 ? 25.052 -8.945 -21.572 1.00 65.12 234 PHE A CA 1
ATOM 1884 C C . PHE A 1 234 ? 25.084 -10.416 -21.143 1.00 65.12 234 PHE A C 1
ATOM 1886 O O . PHE A 1 234 ? 26.155 -11.021 -21.140 1.00 65.12 234 PHE A O 1
ATOM 1893 N N . SER A 1 235 ? 23.936 -10.990 -20.768 1.00 66.75 235 SER A N 1
ATOM 1894 C CA . SER A 1 235 ? 23.837 -12.387 -20.356 1.00 66.75 235 SER A CA 1
ATOM 1895 C C . SER A 1 235 ? 23.881 -13.324 -21.563 1.00 66.75 235 SER A C 1
ATOM 1897 O O . SER A 1 235 ? 23.283 -13.052 -22.601 1.00 66.75 235 SER A O 1
ATOM 1899 N N . LYS A 1 236 ? 24.596 -14.442 -21.409 1.00 64.62 236 LYS A N 1
ATOM 1900 C CA . LYS A 1 236 ? 24.614 -15.548 -22.376 1.00 64.62 236 LYS A CA 1
ATOM 1901 C C . LYS A 1 236 ? 23.427 -16.481 -22.110 1.00 64.62 236 LYS A C 1
ATOM 1903 O O . LYS A 1 236 ? 22.962 -16.570 -20.976 1.00 64.62 236 LYS A O 1
ATOM 1908 N N . GLY A 1 237 ? 22.948 -17.179 -23.135 1.00 72.94 237 GLY A N 1
ATOM 1909 C CA . GLY A 1 237 ? 21.864 -18.160 -23.023 1.00 72.94 237 GLY A CA 1
ATOM 1910 C C . GLY A 1 237 ? 20.899 -18.073 -24.197 1.00 72.94 237 GLY A C 1
ATOM 1911 O O . GLY A 1 237 ? 21.243 -17.518 -25.233 1.00 72.94 237 GLY A O 1
ATOM 1912 N N . VAL A 1 238 ? 19.687 -18.590 -24.023 1.00 73.19 238 VAL A N 1
ATOM 1913 C CA . VAL A 1 238 ? 18.609 -18.533 -25.020 1.00 73.19 238 VAL A CA 1
ATOM 1914 C C . VAL A 1 238 ? 17.495 -17.620 -24.495 1.00 73.19 238 VAL A C 1
ATOM 1916 O O . VAL A 1 238 ? 17.293 -17.499 -23.279 1.00 73.19 238 VAL A O 1
ATOM 1919 N N . TYR A 1 239 ? 16.831 -16.881 -25.382 1.00 72.00 239 TYR A N 1
ATOM 1920 C CA . TYR A 1 239 ? 15.622 -16.130 -25.054 1.00 72.00 239 TYR A CA 1
ATOM 1921 C C . TYR A 1 239 ? 14.470 -17.098 -24.802 1.00 72.00 239 TYR A C 1
ATOM 1923 O O . TYR A 1 239 ? 14.093 -17.870 -25.685 1.00 72.00 239 TYR A O 1
ATOM 1931 N N . ASP A 1 240 ? 13.924 -17.037 -23.589 1.00 67.75 240 ASP A N 1
ATOM 1932 C CA . ASP A 1 240 ? 12.769 -17.833 -23.192 1.00 67.75 240 ASP A CA 1
ATOM 1933 C C . ASP A 1 240 ? 11.560 -17.473 -24.073 1.00 67.75 240 ASP A C 1
ATOM 1935 O O . ASP A 1 240 ? 11.347 -16.300 -24.384 1.00 67.75 240 ASP A O 1
ATOM 1939 N N . GLY A 1 241 ? 10.839 -18.482 -24.561 1.00 72.50 241 GLY A N 1
ATOM 1940 C CA . GLY A 1 241 ? 9.731 -18.332 -25.516 1.00 72.50 241 GLY A CA 1
ATOM 1941 C C . GLY A 1 241 ? 10.104 -18.021 -26.978 1.00 72.50 241 GLY A C 1
ATOM 1942 O O . GLY A 1 241 ? 9.268 -18.225 -27.852 1.00 72.50 241 GLY A O 1
ATOM 1943 N N . LEU A 1 242 ? 11.335 -17.579 -27.278 1.00 76.06 242 LEU A N 1
ATOM 1944 C CA . LEU A 1 242 ? 11.795 -17.314 -28.657 1.00 76.06 242 LEU A CA 1
ATOM 1945 C C . LEU A 1 242 ? 12.759 -18.380 -29.196 1.00 76.06 242 LEU A C 1
ATOM 1947 O O . LEU A 1 242 ? 12.939 -18.487 -30.403 1.00 76.06 242 LEU A O 1
ATOM 1951 N N . ASN A 1 243 ? 13.397 -19.154 -28.315 1.00 75.44 243 ASN A N 1
ATOM 1952 C CA . ASN A 1 243 ? 14.397 -20.172 -28.658 1.00 75.44 243 ASN A CA 1
ATOM 1953 C C . ASN A 1 243 ? 15.586 -19.652 -29.508 1.00 75.44 243 ASN A C 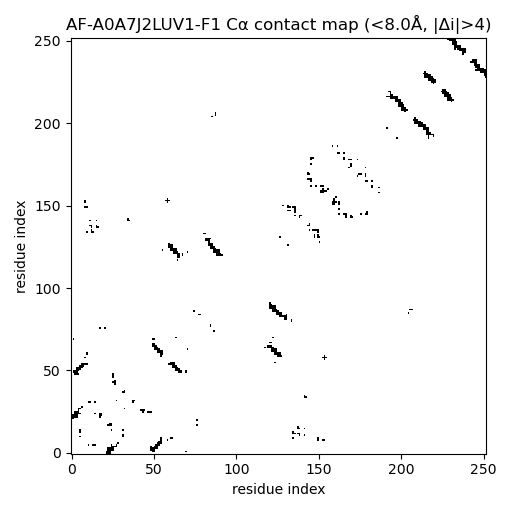1
ATOM 1955 O O . ASN A 1 243 ? 16.221 -20.404 -30.245 1.00 75.44 243 ASN A O 1
ATOM 1959 N N . VAL A 1 244 ? 15.905 -18.354 -29.400 1.00 81.50 244 VAL A N 1
ATOM 1960 C CA . VAL A 1 244 ? 17.039 -17.700 -30.084 1.00 81.50 244 VAL A CA 1
ATOM 1961 C C . VAL A 1 244 ? 18.182 -17.442 -29.101 1.00 81.50 244 VAL A C 1
ATOM 1963 O O . VAL A 1 244 ? 17.946 -17.089 -27.946 1.00 81.50 244 VAL A O 1
ATOM 1966 N N . HIS A 1 245 ? 19.431 -17.594 -29.546 1.00 75.75 245 HIS A N 1
ATOM 1967 C CA . HIS A 1 245 ? 20.616 -17.328 -28.728 1.00 75.75 245 HIS A CA 1
ATOM 1968 C C . HIS A 1 245 ? 20.764 -15.834 -28.400 1.00 75.75 245 HIS A C 1
ATOM 1970 O O . HIS A 1 245 ? 20.616 -14.978 -29.267 1.00 75.75 245 HIS A O 1
ATOM 1976 N N . LYS A 1 246 ? 21.106 -15.535 -27.145 1.00 78.88 246 LYS A N 1
ATOM 1977 C CA . LYS A 1 246 ? 21.436 -14.197 -26.648 1.00 78.88 246 LYS A CA 1
ATOM 1978 C C . LYS A 1 246 ? 22.864 -13.852 -27.036 1.00 78.88 246 LYS A C 1
ATOM 1980 O O . LYS A 1 246 ? 23.806 -14.492 -26.555 1.00 78.88 246 LYS A O 1
ATOM 1985 N N . ASN A 1 247 ? 23.028 -12.819 -27.853 1.00 74.12 247 ASN A N 1
ATOM 1986 C CA . ASN A 1 247 ? 24.337 -12.286 -28.198 1.00 74.12 247 ASN A CA 1
ATOM 1987 C C . ASN A 1 247 ? 24.690 -11.094 -27.300 1.00 74.12 247 ASN A C 1
ATOM 1989 O O . ASN A 1 247 ? 23.843 -10.348 -26.803 1.00 74.12 247 ASN A O 1
ATOM 1993 N N . LYS A 1 248 ? 25.992 -10.908 -27.057 1.00 69.75 248 LYS A N 1
ATOM 1994 C CA . LYS A 1 248 ? 26.481 -9.802 -26.229 1.00 69.75 248 LYS A CA 1
ATOM 1995 C C . LYS A 1 248 ? 26.230 -8.481 -26.953 1.00 69.75 248 LYS A C 1
ATOM 1997 O O . LYS A 1 248 ? 26.875 -8.195 -27.956 1.00 69.75 248 LYS A O 1
ATOM 2002 N N . GLY A 1 249 ? 25.382 -7.637 -26.373 1.00 69.75 249 GLY A N 1
ATOM 2003 C CA . GLY A 1 249 ? 25.026 -6.344 -26.947 1.00 69.75 249 GLY A CA 1
ATOM 2004 C C . GLY A 1 249 ? 23.654 -6.296 -27.605 1.00 69.75 249 GLY A C 1
ATOM 2005 O O . GLY A 1 249 ? 23.315 -5.229 -28.108 1.00 69.75 249 GLY A O 1
ATOM 2006 N N . ASP A 1 250 ? 22.878 -7.379 -27.540 1.00 76.12 250 ASP A N 1
ATOM 2007 C CA . ASP A 1 250 ? 21.467 -7.368 -27.919 1.00 76.12 250 ASP A CA 1
ATOM 2008 C C . ASP A 1 250 ? 20.682 -6.303 -27.145 1.00 76.12 250 ASP A C 1
ATOM 2010 O O . ASP A 1 250 ? 21.028 -5.936 -26.011 1.00 76.12 250 ASP A O 1
ATOM 2014 N N . TYR A 1 251 ? 19.596 -5.842 -27.760 1.00 73.56 251 TYR A N 1
ATOM 2015 C CA . TYR A 1 251 ? 18.663 -4.899 -27.166 1.00 73.56 251 TYR A CA 1
ATOM 2016 C C . TYR A 1 251 ? 17.327 -5.574 -26.869 1.00 73.56 251 TYR A C 1
ATOM 2018 O O . TYR A 1 251 ? 16.863 -6.401 -27.652 1.00 73.56 251 TYR A O 1
ATOM 2026 N N . ALA A 1 252 ? 16.725 -5.192 -25.747 1.00 67.06 252 ALA A N 1
ATOM 2027 C CA . ALA A 1 252 ? 15.355 -5.530 -25.373 1.00 67.06 252 ALA A CA 1
ATOM 2028 C C . ALA A 1 252 ? 14.646 -4.306 -24.799 1.00 67.06 252 ALA A C 1
ATOM 2030 O O . ALA A 1 252 ? 15.361 -3.418 -24.268 1.00 67.06 252 ALA A O 1
#

Radius of gyration: 21.31 Å; Cα contacts (8 Å, |Δi|>4): 358; chains: 1; bounding box: 47×46×60 Å

Secondary structure (DSSP, 8-state):
--EEEE-STTHHHHHHHHHHTT-EE-S--HHHHHHHT-------TTPPPSEEEEE-TTSSEEEEEE-GGGHHHHHHHHHTT-TT-EEEEE----S----------STTHHHHHHHHT--S-EEEEE--HHHHHHHHHHHHTTS---TTHHHHHHT-HHHHHHHHHHHHHHHTT--HHHHHHHHHHHHHTTS--TT-EEEEEEE-TT--EEEEEEEEEEEEETTTTEEEEEEB----EE-TTT--EEPTT-B-

Sequence (252 aa):
MVSVRIRGIYSTALTKIFLDRGFEIIQPSEIIRERFGFADEGIKEEVEPNLYVHDRMDRQGIMVAGDGIYYEEIIKVLRSILDDAIFRRSLQASLGMMHPQIQVRESSLMQVIRVSNMIGEHIDIEFPGLSKRRLDEIRNTVTPTVSGHHYYKACGGRISMMVDIAERMLREGCEKEEVESLLRENVSRILPRTGWRISMEHVKIAGQTFNLGLAKIVRFSMEDGRMILLRRIFSKGVYDGLNVHKNKGDYA

Solvent-accessible surface area (backbone atoms only — not comparable to full-atom values): 14806 Å² total; per-residue (Å²): 124,60,28,34,27,62,45,58,91,61,29,65,27,50,50,53,55,37,49,80,69,64,36,43,79,38,72,66,47,70,73,53,25,69,64,68,67,54,73,90,64,75,76,59,76,84,62,80,51,47,30,42,35,34,52,33,95,74,41,51,30,35,34,41,37,59,54,70,87,56,50,61,60,54,50,54,56,47,56,76,74,25,89,62,48,47,81,39,76,50,72,82,74,70,98,78,84,75,84,91,82,84,92,75,80,72,82,72,44,60,66,54,44,58,70,70,55,59,87,62,60,34,36,42,37,38,40,44,75,64,24,35,48,51,39,40,57,53,26,46,76,65,42,81,64,58,89,57,45,54,62,42,45,36,69,30,72,73,50,25,52,52,49,56,51,42,40,47,42,47,73,75,65,48,59,64,69,60,46,47,48,53,48,51,57,58,46,64,75,70,52,92,50,69,71,40,73,43,80,42,72,49,66,46,93,91,64,56,72,43,80,72,47,64,29,32,30,71,40,72,39,79,91,77,72,45,73,43,59,47,28,73,40,72,64,76,54,62,40,85,100,68,81,40,77,45,51,80,67,40,76,81

pLDDT: mean 83.64, std 19.39, range [29.17, 98.56]

Mean predicted aligned error: 9.52 Å